Protein AF-0000000081963364 (afdb_homodimer)

InterPro domains:
  IPR001427 Pancreatic ribonuclease [PR00794] (49-68)
  IPR001427 Pancreatic ribonuclease [PR00794] (69-88)
  IPR001427 Pancreatic ribonuclease [PR00794] (94-112)
  IPR001427 Pancreatic ribonuclease [PR00794] (115-137)
  IPR001427 Pancreatic ribonuclease [PTHR11437] (23-153)
  IPR023411 Ribonuclease A, active site [PS00127] (63-69)
  IPR023412 Ribonuclease A-domain [PF00074] (32-150)
  IPR023412 Ribonuclease A-domain [SM00092] (30-153)
  IPR036816 Ribonuclease A-like domain superfamily [G3DSA:3.10.130.10] (26-153)
  IPR036816 Ribonuclease A-like domain superfamily [SSF54076] (28-152)

Structure (mmCIF, N/CA/C/O backbone):
data_AF-0000000081963364-model_v1
#
loop_
_entity.id
_entity.type
_entity.pdbx_description
1 polymer 'Ribonuclease A-domain domain-containing protein'
#
loop_
_atom_site.group_PDB
_atom_site.id
_atom_site.type_symbol
_atom_site.label_atom_id
_atom_site.label_alt_id
_atom_site.label_comp_id
_atom_site.label_asym_id
_atom_site.label_entity_id
_atom_site.label_seq_id
_atom_site.pdbx_PDB_ins_code
_atom_site.Cartn_x
_atom_site.Cartn_y
_atom_site.Cartn_z
_atom_site.occupancy
_atom_site.B_iso_or_equiv
_atom_site.auth_seq_id
_atom_site.auth_comp_id
_atom_site.auth_asym_id
_atom_site.auth_atom_id
_atom_site.pdbx_PDB_model_num
ATOM 1 N N . ALA A 1 1 ? 75 21.359 -2.271 1 27.94 1 ALA A N 1
ATOM 2 C CA . ALA A 1 1 ? 73.75 21.906 -2.699 1 27.94 1 ALA A CA 1
ATOM 3 C C . ALA A 1 1 ? 72.625 20.859 -2.633 1 27.94 1 ALA A C 1
ATOM 5 O O . ALA A 1 1 ? 72.688 19.875 -3.377 1 27.94 1 ALA A O 1
ATOM 6 N N . LEU A 1 2 ? 72.188 20.5 -1.424 1 32.03 2 LEU A N 1
ATOM 7 C CA . LEU A 1 2 ? 71.312 19.406 -1.037 1 32.03 2 LEU A CA 1
ATOM 8 C C . LEU A 1 2 ? 69.938 19.594 -1.637 1 32.03 2 LEU A C 1
ATOM 10 O O . LEU A 1 2 ? 69.438 20.719 -1.702 1 32.03 2 LEU A O 1
ATOM 14 N N . PRO A 1 3 ? 69.5 18.734 -2.582 1 41.25 3 PRO A N 1
ATOM 15 C CA . PRO A 1 3 ? 68.25 18.812 -3.318 1 41.25 3 PRO A CA 1
ATOM 16 C C . PRO A 1 3 ? 67 18.922 -2.4 1 41.25 3 PRO A C 1
ATOM 18 O O . PRO A 1 3 ? 67.062 18.516 -1.236 1 41.25 3 PRO A O 1
ATOM 21 N N . ALA A 1 4 ? 66.188 20.016 -2.561 1 39.81 4 ALA A N 1
ATOM 22 C CA . ALA A 1 4 ? 64.938 20.391 -1.972 1 39.81 4 ALA A CA 1
ATOM 23 C C . ALA A 1 4 ? 63.938 19.234 -2.047 1 39.81 4 ALA A C 1
ATOM 25 O O . ALA A 1 4 ? 63.781 18.594 -3.088 1 39.81 4 ALA A O 1
ATOM 26 N N . SER A 1 5 ? 63.656 18.531 -0.943 1 35.47 5 SER A N 1
ATOM 27 C CA . SER A 1 5 ? 62.688 17.5 -0.693 1 35.47 5 SER A CA 1
ATOM 28 C C . SER A 1 5 ? 61.281 17.922 -1.158 1 35.47 5 SER A C 1
ATOM 30 O O . SER A 1 5 ? 60.812 18.984 -0.765 1 35.47 5 SER A O 1
ATOM 32 N N . ALA A 1 6 ? 60.938 17.609 -2.398 1 38.53 6 ALA A N 1
ATOM 33 C CA . ALA A 1 6 ? 59.594 17.828 -2.93 1 38.53 6 ALA A CA 1
ATOM 34 C C . ALA A 1 6 ? 58.531 17.203 -2.01 1 38.53 6 ALA A C 1
ATOM 36 O O . ALA A 1 6 ? 58.656 16.062 -1.595 1 38.53 6 ALA A O 1
ATOM 37 N N . GLY A 1 7 ? 57.969 18.047 -1.08 1 35.09 7 GLY A N 1
ATOM 38 C CA . GLY A 1 7 ? 56.844 17.688 -0.252 1 35.09 7 GLY A CA 1
ATOM 39 C C . GLY A 1 7 ? 55.688 17.078 -1.041 1 35.09 7 GLY A C 1
ATOM 40 O O . GLY A 1 7 ? 55.25 17.641 -2.051 1 35.09 7 GLY A O 1
ATOM 41 N N . LEU A 1 8 ? 55.625 15.727 -1.112 1 36.75 8 LEU A N 1
ATOM 42 C CA . LEU A 1 8 ? 54.5 14.953 -1.65 1 36.75 8 LEU A CA 1
ATOM 43 C C . LEU A 1 8 ? 53.188 15.438 -1.073 1 36.75 8 LEU A C 1
ATOM 45 O O . LEU A 1 8 ? 52.969 15.344 0.136 1 36.75 8 LEU A O 1
ATOM 49 N N . LEU A 1 9 ? 52.656 16.469 -1.688 1 36.72 9 LEU A N 1
ATOM 50 C CA . LEU A 1 9 ? 51.281 16.812 -1.363 1 36.72 9 LEU A CA 1
ATOM 51 C C . LEU A 1 9 ? 50.344 15.609 -1.569 1 36.72 9 LEU A C 1
ATOM 53 O O . LEU A 1 9 ? 50.25 15.086 -2.684 1 36.72 9 LEU A O 1
ATOM 57 N N . ALA A 1 10 ? 50.25 14.719 -0.582 1 35.81 10 ALA A N 1
ATOM 58 C CA . ALA A 1 10 ? 49.219 13.664 -0.589 1 35.81 10 ALA A CA 1
ATOM 59 C C . ALA A 1 10 ? 47.844 14.242 -0.841 1 35.81 10 ALA A C 1
ATOM 61 O O . ALA A 1 10 ? 47.375 15.086 -0.08 1 35.81 10 ALA A O 1
ATOM 62 N N . LEU A 1 11 ? 47.469 14.391 -2.125 1 36.78 11 LEU A N 1
ATOM 63 C CA . LEU A 1 11 ? 46.094 14.641 -2.469 1 36.78 11 LEU A CA 1
ATOM 64 C C . LEU A 1 11 ? 45.188 13.578 -1.859 1 36.78 11 LEU A C 1
ATOM 66 O O . LEU A 1 11 ? 45.281 12.398 -2.219 1 36.78 11 LEU A O 1
ATOM 70 N N . ASN A 1 12 ? 44.875 13.688 -0.595 1 38.78 12 ASN A N 1
ATOM 71 C CA . ASN A 1 12 ? 43.75 12.914 -0.062 1 38.78 12 ASN A CA 1
ATOM 72 C C . ASN A 1 12 ? 42.5 13.109 -0.888 1 38.78 12 ASN A C 1
ATOM 74 O O . ASN A 1 12 ? 41.906 14.203 -0.915 1 38.78 12 ASN A O 1
ATOM 78 N N . SER A 1 13 ? 42.344 12.43 -2.076 1 38.56 13 SER A N 1
ATOM 79 C CA . SER A 1 13 ? 41.062 12.312 -2.766 1 38.56 13 SER A CA 1
ATOM 80 C C . SER A 1 13 ? 39.969 11.836 -1.82 1 38.56 13 SER A C 1
ATOM 82 O O . SER A 1 13 ? 40.031 10.727 -1.297 1 38.56 13 SER A O 1
ATOM 84 N N . GLU A 1 14 ? 39.406 12.75 -1.035 1 39.91 14 GLU A N 1
ATOM 85 C CA . GLU A 1 14 ? 38.156 12.43 -0.388 1 39.91 14 GLU A CA 1
ATOM 86 C C . GLU A 1 14 ? 37.156 11.859 -1.39 1 39.91 14 GLU A C 1
ATOM 88 O O . GLU A 1 14 ? 36.688 12.57 -2.283 1 39.91 14 GLU A O 1
ATOM 93 N N . LEU A 1 15 ? 37.219 10.602 -1.783 1 36.72 15 LEU A N 1
ATOM 94 C CA . LEU A 1 15 ? 36.094 9.891 -2.383 1 36.72 15 LEU A CA 1
ATOM 95 C C . LEU A 1 15 ? 34.781 10.156 -1.609 1 36.72 15 LEU A C 1
ATOM 97 O O . LEU A 1 15 ? 34.594 9.609 -0.52 1 36.72 15 LEU A O 1
ATOM 101 N N . GLU A 1 16 ? 34.344 11.383 -1.608 1 38.06 16 GLU A N 1
ATOM 102 C CA . GLU A 1 16 ? 32.938 11.508 -1.221 1 38.06 16 GLU A CA 1
ATOM 103 C C . GLU A 1 16 ? 32.062 10.477 -1.934 1 38.06 16 GLU A C 1
ATOM 105 O O . GLU A 1 16 ? 31.844 10.586 -3.141 1 38.06 16 GLU A O 1
ATOM 110 N N . GLY A 1 17 ? 32.156 9.195 -1.538 1 33.09 17 GLY A N 1
ATOM 111 C CA . GLY A 1 17 ? 31.141 8.273 -2.01 1 33.09 17 GLY A CA 1
ATOM 112 C C . GLY A 1 17 ? 29.766 8.891 -2.035 1 33.09 17 GLY A C 1
ATOM 113 O O . GLY A 1 17 ? 29.219 9.266 -0.991 1 33.09 17 GLY A O 1
ATOM 114 N N . VAL A 1 18 ? 29.344 9.547 -3.047 1 34.62 18 VAL A N 1
ATOM 115 C CA . VAL A 1 18 ? 27.953 9.852 -3.359 1 34.62 18 VAL A CA 1
ATOM 116 C C . VAL A 1 18 ? 27.062 8.648 -3.039 1 34.62 18 VAL A C 1
ATOM 118 O O . VAL A 1 18 ? 27.109 7.637 -3.742 1 34.62 18 VAL A O 1
ATOM 121 N N . HIS A 1 19 ? 26.781 8.312 -1.786 1 33.16 19 HIS A N 1
ATOM 122 C CA . HIS A 1 19 ? 25.719 7.363 -1.496 1 33.16 19 HIS A CA 1
ATOM 123 C C . HIS A 1 19 ? 24.438 7.715 -2.254 1 33.16 19 HIS A C 1
ATOM 125 O O . HIS A 1 19 ? 23.844 8.766 -2.008 1 33.16 19 HIS A O 1
ATOM 131 N N . LYS A 1 20 ? 24.406 7.402 -3.463 1 40.19 20 LYS A N 1
ATOM 132 C CA . LYS A 1 20 ? 23.172 7.516 -4.25 1 40.19 20 LYS A CA 1
ATOM 133 C C . LYS A 1 20 ? 21.969 7.035 -3.453 1 40.19 20 LYS A C 1
ATOM 135 O O . LYS A 1 20 ? 21.969 5.926 -2.916 1 40.19 20 LYS A O 1
ATOM 140 N N . LYS A 1 21 ? 21.172 7.887 -2.912 1 43.09 21 LYS A N 1
ATOM 141 C CA . LYS A 1 21 ? 19.875 7.68 -2.281 1 43.09 21 LYS A CA 1
ATOM 142 C C . LYS A 1 21 ? 19.031 6.68 -3.066 1 43.09 21 LYS A C 1
ATOM 144 O O . LYS A 1 21 ? 18.781 6.875 -4.258 1 43.09 21 LYS A O 1
ATOM 149 N N . VAL A 1 22 ? 19.172 5.285 -2.754 1 45.47 22 VAL A N 1
ATOM 150 C CA . VAL A 1 22 ? 18.391 4.242 -3.398 1 45.47 22 VAL A CA 1
ATOM 151 C C . VAL A 1 22 ? 16.891 4.531 -3.207 1 45.47 22 VAL A C 1
ATOM 153 O O . VAL A 1 22 ? 16.453 4.859 -2.104 1 45.47 22 VAL A O 1
ATOM 156 N N . PRO A 1 23 ? 16.234 4.676 -4.246 1 47.19 23 PRO A N 1
ATOM 157 C CA . PRO A 1 23 ? 14.789 4.879 -4.133 1 47.19 23 PRO A CA 1
ATOM 158 C C . PRO A 1 23 ? 14.109 3.799 -3.297 1 47.19 23 PRO A C 1
ATOM 160 O O . PRO A 1 23 ? 14.523 2.637 -3.322 1 47.19 23 PRO A O 1
ATOM 163 N N . LEU A 1 24 ? 13.523 4.129 -2.156 1 49.41 24 LEU A N 1
ATOM 164 C CA . LEU A 1 24 ? 12.867 3.252 -1.19 1 49.41 24 LEU A CA 1
ATOM 165 C C . LEU A 1 24 ? 12.297 2.02 -1.88 1 49.41 24 LEU A C 1
ATOM 167 O O . LEU A 1 24 ? 12.367 0.911 -1.343 1 49.41 24 LEU A O 1
ATOM 171 N N . ALA A 1 25 ? 11.281 2.135 -2.836 1 54.78 25 ALA A N 1
ATOM 172 C CA . ALA A 1 25 ? 10.641 0.993 -3.48 1 54.78 25 ALA A CA 1
ATOM 173 C C . ALA A 1 25 ? 11.438 0.535 -4.699 1 54.78 25 ALA A C 1
ATOM 175 O O . ALA A 1 25 ? 10.938 -0.244 -5.516 1 54.78 25 ALA A O 1
ATOM 176 N N . ALA A 1 26 ? 12.695 0.913 -4.613 1 63.59 26 ALA A N 1
ATOM 177 C CA . ALA A 1 26 ? 13.414 0.562 -5.836 1 63.59 26 ALA A CA 1
ATOM 178 C C . ALA A 1 26 ? 14.055 -0.818 -5.719 1 63.59 26 ALA A C 1
ATOM 180 O O . ALA A 1 26 ? 14.484 -1.22 -4.633 1 63.59 26 ALA A O 1
ATOM 181 N N . ARG A 1 27 ? 13.75 -1.646 -6.602 1 74.38 27 ARG A N 1
ATOM 182 C CA . ARG A 1 27 ? 14.391 -2.947 -6.758 1 74.38 27 ARG A CA 1
ATOM 183 C C . ARG A 1 27 ? 15.906 -2.818 -6.664 1 74.38 27 ARG A C 1
ATOM 185 O O . ARG A 1 27 ? 16.516 -1.99 -7.352 1 74.38 27 ARG A O 1
ATOM 192 N N . PRO A 1 28 ? 16.484 -3.58 -5.617 1 81.06 28 PRO A N 1
ATOM 193 C CA . PRO A 1 28 ? 17.953 -3.564 -5.516 1 81.06 28 PRO A CA 1
ATOM 194 C C . PRO A 1 28 ? 18.641 -3.955 -6.82 1 81.06 28 PRO A C 1
ATOM 196 O O . PRO A 1 28 ? 18.062 -4.691 -7.629 1 81.06 28 PRO A O 1
ATOM 199 N N . ARG A 1 29 ? 19.844 -3.529 -6.84 1 80.44 29 ARG A N 1
ATOM 200 C CA . ARG A 1 29 ? 20.656 -3.881 -8 1 80.44 29 ARG A CA 1
ATOM 201 C C . ARG A 1 29 ? 20.922 -5.383 -8.047 1 80.44 29 ARG A C 1
ATOM 203 O O . ARG A 1 29 ? 20.984 -6.039 -7.004 1 80.44 29 ARG A O 1
ATOM 210 N N . ASN A 1 30 ? 20.922 -6.062 -9.07 1 85.44 30 ASN A N 1
ATOM 211 C CA . ASN A 1 30 ? 21.281 -7.449 -9.336 1 85.44 30 ASN A CA 1
ATOM 212 C C . ASN A 1 30 ? 20.188 -8.414 -8.898 1 85.44 30 ASN A C 1
ATOM 214 O O . ASN A 1 30 ? 20.453 -9.602 -8.703 1 85.44 30 ASN A O 1
ATOM 218 N N . VAL A 1 31 ? 19.125 -7.957 -8.461 1 90.88 31 VAL A N 1
ATOM 219 C CA . VAL A 1 31 ? 17.969 -8.789 -8.141 1 90.88 31 VAL A CA 1
ATOM 220 C C . VAL A 1 31 ? 16.906 -8.641 -9.227 1 90.88 31 VAL A C 1
ATOM 222 O O . VAL A 1 31 ? 16.578 -7.523 -9.617 1 90.88 31 VAL A O 1
ATOM 225 N N . THR A 1 32 ? 16.484 -9.75 -9.781 1 92.75 32 THR A N 1
ATOM 226 C CA . THR A 1 32 ? 15.469 -9.688 -10.812 1 92.75 32 THR A CA 1
ATOM 227 C C . THR A 1 32 ? 14.125 -9.266 -10.219 1 92.75 32 THR A C 1
ATOM 229 O O . THR A 1 32 ? 13.938 -9.305 -9.008 1 92.75 32 THR A O 1
ATOM 232 N N . ARG A 1 33 ? 13.203 -8.867 -11.102 1 94.19 33 ARG A N 1
ATOM 233 C CA . ARG A 1 33 ? 11.891 -8.453 -10.633 1 94.19 33 ARG A CA 1
ATOM 234 C C . ARG A 1 33 ? 11.164 -9.602 -9.938 1 94.19 33 ARG A C 1
ATOM 236 O O . ARG A 1 33 ? 10.508 -9.398 -8.914 1 94.19 33 ARG A O 1
ATOM 243 N N . VAL A 1 34 ? 11.258 -10.766 -10.43 1 96.19 34 VAL A N 1
ATOM 244 C CA . VAL A 1 34 ? 10.594 -11.922 -9.836 1 96.19 34 VAL A CA 1
ATOM 245 C C . VAL A 1 34 ? 11.25 -12.258 -8.5 1 96.19 34 VAL A C 1
ATOM 247 O O . VAL A 1 34 ? 10.555 -12.562 -7.523 1 96.19 34 VAL A O 1
ATOM 250 N N . GLN A 1 35 ? 12.562 -12.227 -8.492 1 95.69 35 GLN A N 1
ATOM 251 C CA . GLN A 1 35 ? 13.273 -12.484 -7.246 1 95.69 35 GLN A CA 1
ATOM 252 C C . GLN A 1 35 ? 12.891 -11.461 -6.176 1 95.69 35 GLN A C 1
ATOM 254 O O . GLN A 1 35 ? 12.703 -11.82 -5.008 1 95.69 35 GLN A O 1
ATOM 259 N N . TRP A 1 36 ? 12.82 -10.203 -6.574 1 95.56 36 TRP A N 1
ATOM 260 C CA . TRP A 1 36 ? 12.469 -9.156 -5.625 1 95.56 36 TRP A CA 1
ATOM 261 C C . TRP A 1 36 ? 11.055 -9.352 -5.098 1 95.56 36 TRP A C 1
ATOM 263 O O . TRP A 1 36 ? 10.797 -9.195 -3.902 1 95.56 36 TRP A O 1
ATOM 273 N N . PHE A 1 37 ? 10.195 -9.719 -6.012 1 97.12 37 PHE A N 1
ATOM 274 C CA . PHE A 1 37 ? 8.836 -10.055 -5.605 1 97.12 37 PHE A CA 1
ATOM 275 C C . PHE A 1 37 ? 8.836 -11.164 -4.559 1 97.12 37 PHE A C 1
ATOM 277 O O . PHE A 1 37 ? 8.148 -11.062 -3.539 1 97.12 37 PHE A O 1
ATOM 284 N N . GLU A 1 38 ? 9.539 -12.141 -4.805 1 97.25 38 GLU A N 1
ATOM 285 C CA . GLU A 1 38 ? 9.602 -13.273 -3.889 1 97.25 38 GLU A CA 1
ATOM 286 C C . GLU A 1 38 ? 10.172 -12.859 -2.533 1 97.25 38 GLU A C 1
ATOM 288 O O . GLU A 1 38 ? 9.617 -13.211 -1.489 1 97.25 38 GLU A O 1
ATOM 293 N N . ILE A 1 39 ? 11.234 -12.109 -2.568 1 96.56 39 ILE A N 1
ATOM 294 C CA . ILE A 1 39 ? 11.883 -11.656 -1.346 1 96.56 39 ILE A CA 1
ATOM 295 C C . ILE A 1 39 ? 10.914 -10.812 -0.524 1 96.56 39 ILE A C 1
ATOM 297 O O . ILE A 1 39 ? 10.844 -10.953 0.7 1 96.56 39 ILE A O 1
ATOM 301 N N . GLN A 1 40 ? 10.117 -10.039 -1.196 1 97.56 40 GLN A N 1
ATOM 302 C CA . GLN A 1 40 ? 9.258 -9.086 -0.495 1 97.56 40 GLN A CA 1
ATOM 303 C C . GLN A 1 40 ? 7.984 -9.758 -0.001 1 97.56 40 GLN A C 1
ATOM 305 O O . GLN A 1 40 ? 7.41 -9.344 1.01 1 97.56 40 GLN A O 1
ATOM 310 N N . HIS A 1 41 ? 7.516 -10.906 -0.698 1 98.56 41 HIS A N 1
ATOM 311 C CA . HIS A 1 41 ? 6.094 -11.156 -0.492 1 98.56 41 HIS A CA 1
ATOM 312 C C . HIS A 1 41 ? 5.812 -12.641 -0.307 1 98.56 41 HIS A C 1
ATOM 314 O O . HIS A 1 41 ? 4.688 -13.031 0.012 1 98.56 41 HIS A O 1
ATOM 320 N N . VAL A 1 42 ? 6.742 -13.492 -0.448 1 98.81 42 VAL A N 1
ATOM 321 C CA . VAL A 1 42 ? 6.418 -14.922 -0.442 1 98.81 42 VAL A CA 1
ATOM 322 C C . VAL A 1 42 ? 7.25 -15.633 0.621 1 98.81 42 VAL A C 1
ATOM 324 O O . VAL A 1 42 ? 8.477 -15.5 0.651 1 98.81 42 VAL A O 1
ATOM 327 N N . ARG A 1 43 ? 6.539 -16.359 1.459 1 98.62 43 ARG A N 1
ATOM 328 C CA . ARG A 1 43 ? 7.164 -17.219 2.461 1 98.62 43 ARG A CA 1
ATOM 329 C C . ARG A 1 43 ? 6.414 -18.531 2.59 1 98.62 43 ARG A C 1
ATOM 331 O O . ARG A 1 43 ? 5.242 -18.562 2.973 1 98.62 43 ARG A O 1
ATOM 338 N N . ALA A 1 44 ? 7.109 -19.578 2.35 1 96 44 ALA A N 1
ATOM 339 C CA . ALA A 1 44 ? 6.488 -20.906 2.484 1 96 44 ALA A CA 1
ATOM 340 C C . ALA A 1 44 ? 6.449 -21.344 3.945 1 96 44 ALA A C 1
ATOM 342 O O . ALA A 1 44 ? 5.598 -22.141 4.336 1 96 44 ALA A O 1
ATOM 343 N N . GLY A 1 45 ? 7.352 -20.844 4.773 1 92.25 45 GLY A N 1
ATOM 344 C CA . GLY A 1 45 ? 7.422 -21.203 6.18 1 92.25 45 GLY A CA 1
ATOM 345 C C . GLY A 1 45 ? 6.855 -20.125 7.094 1 92.25 45 GLY A C 1
ATOM 346 O O . GLY A 1 45 ? 6.195 -19.203 6.629 1 92.25 45 GLY A O 1
ATOM 347 N N . PRO A 1 46 ? 7.031 -20.359 8.344 1 95.25 46 PRO A N 1
ATOM 348 C CA . PRO A 1 46 ? 6.527 -19.391 9.32 1 95.25 46 PRO A CA 1
ATOM 349 C C . PRO A 1 46 ? 7.117 -17.984 9.125 1 95.25 46 PRO A C 1
ATOM 351 O O . PRO A 1 46 ? 8.289 -17.859 8.75 1 95.25 46 PRO A O 1
ATOM 354 N N . VAL A 1 47 ? 6.297 -17.016 9.336 1 97.88 47 VAL A N 1
ATOM 355 C CA . VAL A 1 47 ? 6.723 -15.625 9.195 1 97.88 47 VAL A CA 1
ATOM 356 C C . VAL A 1 47 ? 6.84 -14.969 10.57 1 97.88 47 VAL A C 1
ATOM 358 O O . VAL A 1 47 ? 5.879 -14.969 11.352 1 97.88 47 VAL A O 1
ATOM 361 N N . GLN A 1 48 ? 8.008 -14.508 10.836 1 97.81 48 GLN A N 1
ATOM 362 C CA . GLN A 1 48 ? 8.234 -13.578 11.938 1 97.81 48 GLN A CA 1
ATOM 363 C C . GLN A 1 48 ? 8.586 -12.188 11.422 1 97.81 48 GLN A C 1
ATOM 365 O O . GLN A 1 48 ? 9.648 -11.992 10.828 1 97.81 48 GLN A O 1
ATOM 370 N N . CYS A 1 49 ? 7.738 -11.188 11.695 1 98.44 49 CYS A N 1
ATOM 371 C CA . CYS A 1 49 ? 7.898 -9.875 11.078 1 98.44 49 CYS A CA 1
ATOM 372 C C . CYS A 1 49 ? 9.266 -9.289 11.398 1 98.44 49 CYS A C 1
ATOM 374 O O . CYS A 1 49 ? 9.906 -8.688 10.531 1 98.44 49 CYS A O 1
ATOM 376 N N . LYS A 1 50 ? 9.727 -9.406 12.641 1 96.75 50 LYS A N 1
ATOM 377 C CA . LYS A 1 50 ? 11.031 -8.859 13.008 1 96.75 50 LYS A CA 1
ATOM 378 C C . LYS A 1 50 ? 12.125 -9.359 12.07 1 96.75 50 LYS A C 1
ATOM 380 O O . LYS A 1 50 ? 12.906 -8.57 11.547 1 96.75 50 LYS A O 1
ATOM 385 N N . THR A 1 51 ? 12.141 -10.617 11.836 1 96.88 51 THR A N 1
ATOM 386 C CA . THR A 1 51 ? 13.188 -11.25 11.039 1 96.88 51 THR A CA 1
ATOM 387 C C . THR A 1 51 ? 12.953 -10.984 9.547 1 96.88 51 THR A C 1
ATOM 389 O O . THR A 1 51 ? 13.875 -10.578 8.836 1 96.88 51 THR A O 1
ATOM 392 N N . GLU A 1 52 ? 11.734 -11.266 9.078 1 98.19 52 GLU A N 1
ATOM 393 C CA . GLU A 1 52 ? 11.445 -11.148 7.656 1 98.19 52 GLU A CA 1
ATOM 394 C C . GLU A 1 52 ? 11.625 -9.711 7.172 1 98.19 52 GLU A C 1
ATOM 396 O O . GLU A 1 52 ? 12.188 -9.477 6.098 1 98.19 52 GLU A O 1
ATOM 401 N N . MET A 1 53 ? 11.172 -8.672 7.984 1 97.44 53 MET A N 1
ATOM 402 C CA . MET A 1 53 ? 11.289 -7.273 7.578 1 97.44 53 MET A CA 1
ATOM 403 C C . MET A 1 53 ? 12.742 -6.824 7.613 1 97.44 53 MET A C 1
ATOM 405 O O . MET A 1 53 ? 13.164 -5.996 6.801 1 97.44 53 MET A O 1
ATOM 409 N N . ARG A 1 54 ? 13.516 -7.344 8.5 1 96.12 54 ARG A N 1
ATOM 410 C CA . ARG A 1 54 ? 14.945 -7.043 8.469 1 96.12 54 ARG A CA 1
ATOM 411 C C . ARG A 1 54 ? 15.555 -7.426 7.125 1 96.12 54 ARG A C 1
ATOM 413 O O . ARG A 1 54 ? 16.328 -6.656 6.551 1 96.12 54 ARG A O 1
ATOM 420 N N . GLY A 1 55 ? 15.203 -8.578 6.672 1 94.81 55 GLY A N 1
ATOM 421 C CA . GLY A 1 55 ? 15.688 -9.039 5.379 1 94.81 55 GLY A CA 1
ATOM 422 C C . GLY A 1 55 ? 15.312 -8.102 4.242 1 94.81 55 GLY A C 1
ATOM 423 O O . GLY A 1 55 ? 16.156 -7.77 3.408 1 94.81 55 GLY A O 1
ATOM 424 N N . VAL A 1 56 ? 14.094 -7.684 4.195 1 95.25 56 VAL A N 1
ATOM 425 C CA . VAL A 1 56 ? 13.609 -6.793 3.146 1 95.25 56 VAL A CA 1
ATOM 426 C C . VAL A 1 56 ? 14.266 -5.422 3.287 1 95.25 56 VAL A C 1
ATOM 428 O O . VAL A 1 56 ? 14.781 -4.871 2.312 1 95.25 56 VAL A O 1
ATOM 431 N N . ASN A 1 57 ? 14.312 -4.898 4.516 1 93.12 57 ASN A N 1
ATOM 432 C CA . ASN A 1 57 ? 14.797 -3.551 4.789 1 93.12 57 ASN A CA 1
ATOM 433 C C . ASN A 1 57 ? 16.297 -3.43 4.516 1 93.12 57 ASN A C 1
ATOM 435 O O . ASN A 1 57 ? 16.781 -2.344 4.203 1 93.12 57 ASN A O 1
ATOM 439 N N . ASN A 1 58 ? 16.984 -4.523 4.625 1 92.88 58 ASN A N 1
ATOM 440 C CA . ASN A 1 58 ? 18.422 -4.496 4.371 1 92.88 58 ASN A CA 1
ATOM 441 C C . ASN A 1 58 ? 18.734 -4.105 2.93 1 92.88 58 ASN A C 1
ATOM 443 O O . ASN A 1 58 ? 19.781 -3.518 2.652 1 92.88 58 ASN A O 1
ATOM 447 N N . TYR A 1 59 ? 17.828 -4.406 2.061 1 87.81 59 TYR A N 1
ATOM 448 C CA . TYR A 1 59 ? 18.047 -4.082 0.655 1 87.81 59 TYR A CA 1
ATOM 449 C C . TYR A 1 59 ? 17.844 -2.594 0.401 1 87.81 59 TYR A C 1
ATOM 451 O O . TYR A 1 59 ? 18.484 -2.01 -0.473 1 87.81 59 TYR A O 1
ATOM 459 N N . THR A 1 60 ? 16.891 -2.012 1.161 1 82.38 60 THR A N 1
ATOM 460 C CA . THR A 1 60 ? 16.5 -0.644 0.84 1 82.38 60 THR A CA 1
ATOM 461 C C . THR A 1 60 ? 17.031 0.332 1.885 1 82.38 60 THR A C 1
ATOM 463 O O . THR A 1 60 ? 17.031 1.545 1.668 1 82.38 60 THR A O 1
ATOM 466 N N . GLN A 1 61 ? 17.469 -0.208 3.072 1 86.38 61 GLN A N 1
ATOM 467 C CA . GLN A 1 61 ? 18.031 0.556 4.184 1 86.38 61 GLN A CA 1
ATOM 468 C C . GLN A 1 61 ? 17.016 1.57 4.715 1 86.38 61 GLN A C 1
ATOM 470 O O . GLN A 1 61 ? 17.344 2.742 4.902 1 86.38 61 GLN A O 1
ATOM 475 N N . HIS A 1 62 ? 15.836 1.212 4.828 1 85.94 62 HIS A N 1
ATOM 476 C CA . HIS A 1 62 ? 14.742 1.938 5.461 1 85.94 62 HIS A CA 1
ATOM 477 C C . HIS A 1 62 ? 13.727 0.979 6.086 1 85.94 62 HIS A C 1
ATOM 479 O O . HIS A 1 62 ? 13.727 -0.214 5.773 1 85.94 62 HIS A O 1
ATOM 485 N N . CYS A 1 63 ? 12.977 1.553 7.047 1 91.81 63 CYS A N 1
ATOM 486 C CA . CYS A 1 63 ? 11.883 0.764 7.613 1 91.81 63 CYS A CA 1
ATOM 487 C C . CYS A 1 63 ? 10.656 0.809 6.715 1 91.81 63 CYS A C 1
ATOM 489 O O . CYS A 1 63 ? 9.93 1.807 6.691 1 91.81 63 CYS A O 1
ATOM 491 N N . LYS A 1 64 ? 10.438 -0.183 5.902 1 90.81 64 LYS A N 1
ATOM 492 C CA . LYS A 1 64 ? 9.211 -0.236 5.105 1 90.81 64 LYS A CA 1
ATOM 493 C C . LYS A 1 64 ? 7.973 -0.152 5.992 1 90.81 64 LYS A C 1
ATOM 495 O O . LYS A 1 64 ? 7.867 -0.872 6.988 1 90.81 64 LYS A O 1
ATOM 500 N N . PRO A 1 65 ? 7.023 0.756 5.707 1 89.75 65 PRO A N 1
ATOM 501 C CA . PRO A 1 65 ? 5.895 0.981 6.609 1 89.75 65 PRO A CA 1
ATOM 502 C C . PRO A 1 65 ? 5.012 -0.256 6.773 1 89.75 65 PRO A C 1
ATOM 504 O O . PRO A 1 65 ? 4.535 -0.539 7.875 1 89.75 65 PRO A O 1
ATOM 507 N N . GLY A 1 66 ? 4.809 -0.942 5.738 1 93.94 66 GLY A N 1
ATOM 508 C CA . GLY A 1 66 ? 3.975 -2.133 5.766 1 93.94 66 GLY A CA 1
ATOM 509 C C . GLY A 1 66 ? 4.312 -3.123 4.668 1 93.94 66 GLY A C 1
ATOM 510 O O . GLY A 1 66 ? 4.727 -2.73 3.574 1 93.94 66 GLY A O 1
ATOM 511 N N . ASN A 1 67 ? 4.09 -4.324 4.98 1 96.88 67 ASN A N 1
ATOM 512 C CA . ASN A 1 67 ? 4.395 -5.371 4.008 1 96.88 67 ASN A CA 1
ATOM 513 C C . ASN A 1 67 ? 3.541 -6.613 4.246 1 96.88 67 ASN A C 1
ATOM 515 O O . ASN A 1 67 ? 3.348 -7.031 5.391 1 96.88 67 ASN A O 1
ATOM 519 N N . THR A 1 68 ? 3.031 -7.164 3.158 1 98.44 68 THR A N 1
ATOM 520 C CA . THR A 1 68 ? 2.299 -8.422 3.217 1 98.44 68 THR A CA 1
ATOM 521 C C . THR A 1 68 ? 3.182 -9.586 2.762 1 98.44 68 THR A C 1
ATOM 523 O O . THR A 1 68 ? 3.799 -9.516 1.696 1 98.44 68 THR A O 1
ATOM 526 N N . PHE A 1 69 ? 3.225 -10.633 3.564 1 98.81 69 PHE A N 1
ATOM 527 C CA . PHE A 1 69 ? 3.85 -11.898 3.189 1 98.81 69 PHE A CA 1
ATOM 528 C C . PHE A 1 69 ? 2.795 -12.969 2.949 1 98.81 69 PHE A C 1
ATOM 530 O O . PHE A 1 69 ? 2.053 -13.336 3.863 1 98.81 69 PHE A O 1
ATOM 537 N N . LEU A 1 70 ? 2.777 -13.406 1.737 1 98.88 70 LEU A N 1
ATOM 538 C CA . LEU A 1 70 ? 1.9 -14.516 1.388 1 98.88 70 LEU A CA 1
ATOM 539 C C . LEU A 1 70 ? 2.467 -15.836 1.896 1 98.88 70 LEU A C 1
ATOM 541 O O . LEU A 1 70 ? 3.627 -16.156 1.631 1 98.88 70 LEU A O 1
ATOM 545 N N . HIS A 1 71 ? 1.618 -16.578 2.66 1 98.75 71 HIS A N 1
ATOM 546 C CA . HIS A 1 71 ? 2.025 -17.906 3.074 1 98.75 71 HIS A CA 1
ATOM 547 C C . HIS A 1 71 ? 1.854 -18.922 1.941 1 98.75 71 HIS A C 1
ATOM 549 O O . HIS A 1 71 ? 0.918 -19.719 1.956 1 98.75 71 HIS A O 1
ATOM 555 N N . SER A 1 72 ? 2.793 -18.969 1.076 1 98.62 72 SER A N 1
ATOM 556 C CA . SER A 1 72 ? 2.725 -19.766 -0.14 1 98.62 72 SER A CA 1
ATOM 557 C C . SER A 1 72 ? 4.113 -19.984 -0.735 1 98.62 72 SER A C 1
ATOM 559 O O . SER A 1 72 ? 5.121 -19.656 -0.115 1 98.62 72 SER A O 1
ATOM 561 N N . SER A 1 73 ? 4.16 -20.656 -1.878 1 98.38 73 SER A N 1
ATOM 562 C CA . SER A 1 73 ? 5.387 -20.797 -2.652 1 98.38 73 SER A CA 1
ATOM 563 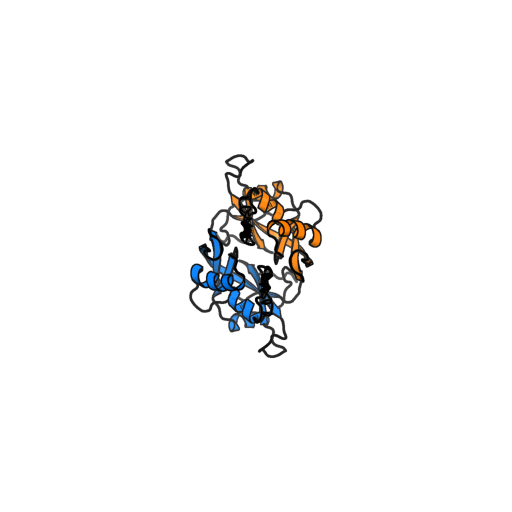C C . SER A 1 73 ? 5.34 -19.953 -3.92 1 98.38 73 SER A C 1
ATOM 565 O O . SER A 1 73 ? 4.262 -19.594 -4.391 1 98.38 73 SER A O 1
ATOM 567 N N . LEU A 1 74 ? 6.5 -19.656 -4.402 1 97.56 74 LEU A N 1
ATOM 568 C CA . LEU A 1 74 ? 6.555 -18.906 -5.656 1 97.56 74 LEU A CA 1
ATOM 569 C C . LEU A 1 74 ? 5.832 -19.656 -6.77 1 97.56 74 LEU A C 1
ATOM 571 O O . LEU A 1 74 ? 5.176 -19.047 -7.613 1 97.56 74 LEU A O 1
ATOM 575 N N . GLN A 1 75 ? 5.961 -21 -6.754 1 96.88 75 GLN A N 1
ATOM 576 C CA . GLN A 1 75 ? 5.301 -21.812 -7.77 1 96.88 75 GLN A CA 1
ATOM 577 C C . GLN A 1 75 ? 3.783 -21.672 -7.695 1 96.88 75 GLN A C 1
ATOM 579 O O . GLN A 1 75 ? 3.119 -21.531 -8.727 1 96.88 75 GLN A O 1
ATOM 584 N N . ASN A 1 76 ? 3.271 -21.719 -6.488 1 98.19 76 ASN A N 1
ATOM 585 C CA . ASN A 1 76 ? 1.833 -21.562 -6.305 1 98.19 76 ASN A CA 1
ATOM 586 C C . ASN A 1 76 ? 1.359 -20.188 -6.73 1 98.19 76 ASN A C 1
ATOM 588 O O . ASN A 1 76 ? 0.312 -20.047 -7.367 1 98.19 76 ASN A O 1
ATOM 592 N N . VAL A 1 77 ? 2.119 -19.156 -6.375 1 98.69 77 VAL A N 1
ATOM 593 C CA . VAL A 1 77 ? 1.738 -17.797 -6.754 1 98.69 77 VAL A CA 1
ATOM 594 C C . VAL A 1 77 ? 1.855 -17.625 -8.266 1 98.69 77 VAL A C 1
ATOM 596 O O . VAL A 1 77 ? 1.03 -16.953 -8.891 1 98.69 77 VAL A O 1
ATOM 599 N N . ALA A 1 78 ? 2.85 -18.234 -8.875 1 97.94 78 ALA A N 1
ATOM 600 C CA . ALA A 1 78 ? 3.012 -18.188 -10.32 1 97.94 78 ALA A CA 1
ATOM 601 C C . ALA A 1 78 ? 1.818 -18.812 -11.031 1 97.94 78 ALA A C 1
ATOM 603 O O . ALA A 1 78 ? 1.433 -18.391 -12.117 1 97.94 78 ALA A O 1
ATOM 604 N N . ALA A 1 79 ? 1.204 -19.812 -10.461 1 98.12 79 ALA A N 1
ATOM 605 C CA . ALA A 1 79 ? 0.033 -20.453 -11.047 1 98.12 79 ALA A CA 1
ATOM 606 C C . ALA A 1 79 ? -1.134 -19.469 -11.156 1 98.12 79 ALA A C 1
ATOM 608 O O . ALA A 1 79 ? -2.012 -19.641 -12.008 1 98.12 79 ALA A O 1
ATOM 609 N N . THR A 1 80 ? -1.17 -18.453 -10.32 1 98.31 80 THR A N 1
ATOM 610 C CA . THR A 1 80 ? -2.209 -17.438 -10.383 1 98.31 80 THR A CA 1
ATOM 611 C C . THR A 1 80 ? -2.137 -16.688 -11.711 1 98.31 80 THR A C 1
ATOM 613 O O . THR A 1 80 ? -3.156 -16.219 -12.219 1 98.31 80 THR A O 1
ATOM 616 N N . CYS A 1 81 ? -0.961 -16.609 -12.305 1 98.25 81 CYS A N 1
ATOM 617 C CA . CYS A 1 81 ? -0.751 -15.883 -13.547 1 98.25 81 CYS A CA 1
ATOM 618 C C . CYS A 1 81 ? -1.37 -16.625 -14.727 1 98.25 81 CYS A C 1
ATOM 620 O O . CYS A 1 81 ? -1.424 -16.094 -15.844 1 98.25 81 CYS A O 1
ATOM 622 N N . LEU A 1 82 ? -1.868 -17.828 -14.523 1 97.44 82 LEU A N 1
ATOM 623 C CA . LEU A 1 82 ? -2.502 -18.609 -15.57 1 97.44 82 LEU A CA 1
ATOM 624 C C . LEU A 1 82 ? -4.012 -18.406 -15.57 1 97.44 82 LEU A C 1
ATOM 626 O O . LEU A 1 82 ? -4.719 -18.953 -16.422 1 97.44 82 LEU A O 1
ATOM 630 N N . LEU A 1 83 ? -4.5 -17.609 -14.609 1 97.25 83 LEU A N 1
ATOM 631 C CA . LEU A 1 83 ? -5.934 -17.375 -14.477 1 97.25 83 LEU A CA 1
ATOM 632 C C . LEU A 1 83 ? -6.371 -16.188 -15.344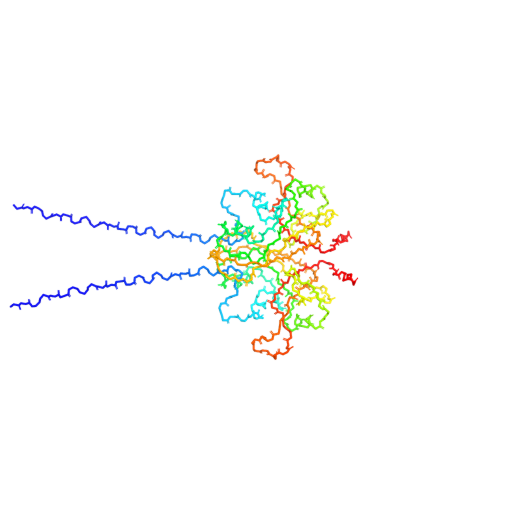 1 97.25 83 LEU A C 1
ATOM 634 O O . LEU A 1 83 ? -5.656 -15.789 -16.266 1 97.25 83 LEU A O 1
ATOM 638 N N . THR A 1 84 ? -7.594 -15.695 -15.109 1 95.88 84 THR A N 1
ATOM 639 C CA . THR A 1 84 ? -8.133 -14.594 -15.898 1 95.88 84 THR A CA 1
ATOM 640 C C . THR A 1 84 ? -7.496 -13.273 -15.484 1 95.88 84 THR A C 1
ATOM 642 O O . THR A 1 84 ? -7.387 -12.977 -14.289 1 95.88 84 THR A O 1
ATOM 645 N N . ASN A 1 85 ? -7.141 -12.516 -16.5 1 96.31 85 ASN A N 1
ATOM 646 C CA . ASN A 1 85 ? -6.527 -11.219 -16.219 1 96.31 85 ASN A CA 1
ATOM 647 C C . ASN A 1 85 ? -7.562 -10.195 -15.773 1 96.31 85 ASN A C 1
ATOM 649 O O . ASN A 1 85 ? -8.758 -10.383 -15.977 1 96.31 85 ASN A O 1
ATOM 653 N N . MET A 1 86 ? -7.035 -9.188 -15.102 1 94.56 86 MET A N 1
ATOM 654 C CA . MET A 1 86 ? -7.809 -8.016 -14.703 1 94.56 86 MET A CA 1
ATOM 655 C C . MET A 1 86 ? -6.945 -6.762 -14.727 1 94.56 86 MET A C 1
ATOM 657 O O . MET A 1 86 ? -5.727 -6.844 -14.883 1 94.56 86 MET A O 1
ATOM 661 N N . THR A 1 87 ? -7.551 -5.617 -14.641 1 93.75 87 THR A N 1
ATOM 662 C CA . THR A 1 87 ? -6.824 -4.355 -14.602 1 93.75 87 THR A CA 1
ATOM 663 C C . THR A 1 87 ? -6.18 -4.141 -13.242 1 93.75 87 THR A C 1
ATOM 665 O O . THR A 1 87 ? -6.824 -4.332 -12.203 1 93.75 87 THR A O 1
ATOM 668 N N . CYS A 1 88 ? -4.91 -3.814 -13.211 1 95.62 88 CYS A N 1
ATOM 669 C CA . CYS A 1 88 ? -4.191 -3.449 -11.992 1 95.62 88 CYS A CA 1
ATOM 670 C C . CYS A 1 88 ? -4.605 -2.066 -11.508 1 95.62 88 CYS A C 1
ATOM 672 O O . CYS A 1 88 ? -5.227 -1.304 -12.25 1 95.62 88 CYS A O 1
ATOM 674 N N . ARG A 1 89 ? -4.16 -1.743 -10.281 1 92.81 89 ARG A N 1
ATOM 675 C CA . ARG A 1 89 ? -4.379 -0.398 -9.758 1 92.81 89 ARG A CA 1
ATOM 676 C C . ARG A 1 89 ? -3.689 0.646 -10.633 1 92.81 89 ARG A C 1
ATOM 678 O O . ARG A 1 89 ? -4.16 1.78 -10.742 1 92.81 89 ARG A O 1
ATOM 685 N N . ASN A 1 90 ? -2.568 0.246 -11.273 1 92.25 90 ASN A N 1
ATOM 686 C CA . ASN A 1 90 ? -1.816 1.189 -12.094 1 92.25 90 ASN A CA 1
ATOM 687 C C . ASN A 1 90 ? -2.379 1.273 -13.508 1 92.25 90 ASN A C 1
ATOM 689 O O . ASN A 1 90 ? -1.795 1.928 -14.375 1 92.25 90 ASN A O 1
ATOM 693 N N . GLY A 1 91 ? -3.42 0.472 -13.828 1 92.56 91 GLY A N 1
ATOM 694 C CA . GLY A 1 91 ? -4.105 0.608 -15.109 1 92.56 91 GLY A CA 1
ATOM 695 C C . GLY A 1 91 ? -3.699 -0.448 -16.125 1 92.56 91 GLY A C 1
ATOM 696 O O . GLY A 1 91 ? -4.344 -0.599 -17.156 1 92.56 91 GLY A O 1
ATOM 697 N N . GLN A 1 92 ? -2.629 -1.14 -15.867 1 94.56 92 GLN A N 1
ATOM 698 C CA . GLN A 1 92 ? -2.189 -2.197 -16.766 1 94.56 92 GLN A CA 1
ATOM 699 C C . GLN A 1 92 ? -3.102 -3.418 -16.672 1 94.56 92 GLN A C 1
ATOM 701 O O . GLN A 1 92 ? -3.648 -3.705 -15.609 1 94.56 92 GLN A O 1
ATOM 706 N N . ASN A 1 93 ? -3.219 -4.133 -17.75 1 95.94 93 ASN A N 1
ATOM 707 C CA . ASN A 1 93 ? -4.105 -5.289 -17.797 1 95.94 93 ASN A CA 1
ATOM 708 C C . ASN A 1 93 ? -3.336 -6.598 -17.641 1 95.94 93 ASN A C 1
ATOM 710 O O . ASN A 1 93 ? -3.539 -7.539 -18.406 1 95.94 93 ASN A O 1
ATOM 714 N N . ASN A 1 94 ? -2.506 -6.637 -16.703 1 97.62 94 ASN A N 1
ATOM 715 C CA . ASN A 1 94 ? -1.687 -7.824 -16.5 1 97.62 94 ASN A CA 1
ATOM 716 C C . ASN A 1 94 ? -1.708 -8.273 -15.039 1 97.62 94 ASN A C 1
ATOM 718 O O . ASN A 1 94 ? -0.718 -8.805 -14.531 1 97.62 94 ASN A O 1
ATOM 722 N N . CYS A 1 95 ? -2.805 -7.969 -14.352 1 97.94 95 CYS A N 1
ATOM 723 C CA . CYS A 1 95 ? -2.986 -8.461 -12.992 1 97.94 95 CYS A CA 1
ATOM 724 C C . CYS A 1 95 ? -3.896 -9.68 -12.977 1 97.94 95 CYS A C 1
ATOM 726 O O . CYS A 1 95 ? -4.68 -9.898 -13.898 1 97.94 95 CYS A O 1
ATOM 728 N N . TYR A 1 96 ? -3.723 -10.477 -11.945 1 97.62 96 TYR A N 1
ATOM 729 C CA . TYR A 1 96 ? -4.453 -11.727 -11.758 1 97.62 96 TYR A CA 1
ATOM 730 C C . TYR A 1 96 ? -4.801 -11.938 -10.289 1 97.62 96 TYR A C 1
ATOM 732 O O . TYR A 1 96 ? -3.957 -11.734 -9.406 1 97.62 96 TYR A O 1
ATOM 740 N N . GLN A 1 97 ? -6.031 -12.297 -10.047 1 97 97 GLN A N 1
ATOM 741 C CA . GLN A 1 97 ? -6.492 -12.555 -8.688 1 97 97 GLN A CA 1
ATOM 742 C C . GLN A 1 97 ? -6.375 -14.031 -8.336 1 97 97 GLN A C 1
ATOM 744 O O . GLN A 1 97 ? -6.684 -14.898 -9.156 1 97 97 GLN A O 1
ATOM 749 N N . SER A 1 98 ? -5.977 -14.305 -7.105 1 98 98 SER A N 1
ATOM 750 C CA . SER A 1 98 ? -5.906 -15.688 -6.648 1 98 98 SER A CA 1
ATOM 751 C C . SER A 1 98 ? -7.281 -16.344 -6.668 1 98 98 SER A C 1
ATOM 753 O O . SER A 1 98 ? -8.297 -15.68 -6.461 1 98 98 SER A O 1
ATOM 755 N N . ALA A 1 99 ? -7.27 -17.641 -6.855 1 96.5 99 ALA A N 1
ATOM 756 C CA . ALA A 1 99 ? -8.523 -18.391 -6.91 1 96.5 99 ALA A CA 1
ATOM 757 C C . ALA A 1 99 ? -9.164 -18.5 -5.531 1 96.5 99 ALA A C 1
ATOM 759 O O . ALA A 1 99 ? -10.391 -18.531 -5.41 1 96.5 99 ALA A O 1
ATOM 760 N N . ASN A 1 100 ? -8.344 -18.625 -4.496 1 96.44 100 ASN A N 1
ATOM 761 C CA . ASN A 1 100 ? -8.805 -18.781 -3.119 1 96.44 100 ASN A CA 1
ATOM 762 C C . ASN A 1 100 ? -8.133 -17.766 -2.191 1 96.44 100 ASN A C 1
ATOM 764 O O . ASN A 1 100 ? -7.07 -17.234 -2.516 1 96.44 100 ASN A O 1
ATOM 768 N N . ARG A 1 101 ? -8.828 -17.484 -1.096 1 96.94 101 ARG A N 1
ATOM 769 C CA . ARG A 1 101 ? -8.141 -16.781 -0.021 1 96.94 101 ARG A CA 1
ATOM 770 C C . ARG A 1 101 ? -6.996 -17.625 0.539 1 96.94 101 ARG A C 1
ATOM 772 O O . ARG A 1 101 ? -7.078 -18.859 0.566 1 96.94 101 ARG A O 1
ATOM 779 N N . ILE A 1 102 ? -6.008 -17 0.976 1 98 102 ILE A N 1
ATOM 780 C CA . ILE A 1 102 ? -4.922 -17.719 1.627 1 98 102 ILE A CA 1
ATOM 781 C C . ILE A 1 102 ? -4.508 -17 2.904 1 98 102 ILE A C 1
ATOM 783 O O . ILE A 1 102 ? -4.828 -15.82 3.084 1 98 102 ILE A O 1
ATOM 787 N N . GLY A 1 103 ? -3.797 -17.781 3.779 1 97.62 103 GLY A N 1
ATOM 788 C CA . GLY A 1 103 ? -3.154 -17.141 4.918 1 97.62 103 GLY A CA 1
ATOM 789 C C . GLY A 1 103 ? -2.008 -16.234 4.523 1 97.62 103 GLY A C 1
ATOM 790 O O . GLY A 1 103 ? -1.234 -16.562 3.619 1 97.62 103 GLY A O 1
ATOM 791 N N . MET A 1 104 ? -1.96 -15.102 5.176 1 98.5 104 MET A N 1
ATOM 792 C CA . MET A 1 104 ? -0.87 -14.156 4.961 1 98.5 104 MET A CA 1
ATOM 793 C C . MET A 1 104 ? -0.576 -13.367 6.23 1 98.5 104 MET A C 1
ATOM 795 O O . MET A 1 104 ? -1.381 -13.359 7.164 1 98.5 104 MET A O 1
ATOM 799 N N . THR A 1 105 ? 0.606 -12.859 6.316 1 98.69 105 THR A N 1
ATOM 800 C CA . THR A 1 105 ? 1.017 -12.039 7.453 1 98.69 105 THR A CA 1
ATOM 801 C C . THR A 1 105 ? 1.273 -10.594 7.016 1 98.69 105 THR A C 1
ATOM 803 O O . THR A 1 105 ? 2.025 -10.352 6.066 1 98.69 105 THR A O 1
ATOM 806 N N . TYR A 1 106 ? 0.583 -9.703 7.629 1 98.31 106 TYR A N 1
ATOM 807 C CA . TYR A 1 106 ? 0.849 -8.281 7.438 1 98.31 106 TYR A CA 1
ATOM 808 C C . TYR A 1 106 ? 1.742 -7.738 8.547 1 98.31 106 TYR A C 1
ATOM 810 O O . TYR A 1 106 ? 1.425 -7.875 9.734 1 98.31 106 TYR A O 1
ATOM 818 N N . CYS A 1 107 ? 2.859 -7.199 8.148 1 98.5 107 CYS A N 1
ATOM 819 C CA . CYS A 1 107 ? 3.789 -6.547 9.062 1 98.5 107 CYS A CA 1
ATOM 820 C C . CYS A 1 107 ? 3.652 -5.031 8.992 1 98.5 107 CYS A C 1
ATOM 822 O O . CYS A 1 107 ? 3.752 -4.445 7.918 1 98.5 107 CYS A O 1
ATOM 824 N N . SER A 1 108 ? 3.408 -4.387 10.117 1 96.38 108 SER A N 1
ATOM 825 C CA . SER A 1 108 ? 3.23 -2.941 10.172 1 96.38 108 SER A CA 1
ATOM 826 C C . SER A 1 108 ? 4.289 -2.289 11.062 1 96.38 108 SER A C 1
ATOM 828 O O . SER A 1 108 ? 4.484 -2.697 12.203 1 96.38 108 SER A O 1
ATOM 830 N N . HIS A 1 109 ? 4.938 -1.303 10.484 1 94.81 109 HIS A N 1
ATOM 831 C CA . HIS A 1 109 ? 5.969 -0.594 11.234 1 94.81 109 HIS A CA 1
ATOM 832 C C . HIS A 1 109 ? 5.371 0.167 12.414 1 94.81 109 HIS A C 1
ATOM 834 O O . HIS A 1 109 ? 4.391 0.898 12.25 1 94.81 109 HIS A O 1
ATOM 840 N N . THR A 1 110 ? 5.969 -0.014 13.602 1 93.75 110 THR A N 1
ATOM 841 C CA . THR A 1 110 ? 5.402 0.614 14.789 1 93.75 110 THR A CA 1
ATOM 842 C C . THR A 1 110 ? 6.355 1.668 15.352 1 93.75 110 THR A C 1
ATOM 844 O O . THR A 1 110 ? 5.918 2.734 15.789 1 93.75 110 THR A O 1
ATOM 847 N N . GLN A 1 111 ? 7.645 1.339 15.344 1 92.62 111 GLN A N 1
ATOM 848 C CA . GLN A 1 111 ? 8.602 2.301 15.891 1 92.62 111 GLN A CA 1
ATOM 849 C C . GLN A 1 111 ? 10.016 1.987 15.43 1 92.62 111 GLN A C 1
ATOM 851 O O . GLN A 1 111 ? 10.273 0.914 14.883 1 92.62 111 GLN A O 1
ATOM 856 N N . GLY A 1 112 ? 10.891 3.053 15.625 1 92.06 112 GLY A N 1
ATOM 857 C CA . GLY A 1 112 ? 12.297 2.881 15.312 1 92.06 112 GLY A CA 1
ATOM 858 C C . GLY A 1 112 ? 12.664 3.359 13.914 1 92.06 112 GLY A C 1
ATOM 859 O O . GLY A 1 112 ? 11.781 3.717 13.133 1 92.06 112 GLY A O 1
ATOM 860 N N . THR A 1 113 ? 14.008 3.461 13.727 1 88.88 113 THR A N 1
ATOM 861 C CA . THR A 1 113 ? 14.602 3.791 12.43 1 88.88 113 THR A CA 1
ATOM 862 C C . THR A 1 113 ? 15.617 2.73 12.016 1 88.88 113 THR A C 1
ATOM 864 O O . THR A 1 113 ? 16.078 1.941 12.844 1 88.88 113 THR A O 1
ATOM 867 N N . TYR A 1 114 ? 15.828 2.732 10.68 1 88.94 114 TYR A N 1
ATOM 868 C CA . TYR A 1 114 ? 16.781 1.742 10.203 1 88.94 114 TYR A CA 1
ATOM 869 C C . TYR A 1 114 ? 18.141 1.913 10.891 1 88.94 114 TYR A C 1
ATOM 871 O O . TYR A 1 114 ? 18.609 3.037 11.062 1 88.94 114 TYR A O 1
ATOM 879 N N . PRO A 1 115 ? 18.703 0.898 11.375 1 92.81 115 PRO A N 1
ATOM 880 C CA . PRO A 1 115 ? 18.328 -0.499 11.141 1 92.81 115 PRO A CA 1
ATOM 881 C C . PRO A 1 115 ? 17.453 -1.074 12.242 1 92.81 115 PRO A C 1
ATOM 883 O O . PRO A 1 115 ? 17.125 -2.262 12.219 1 92.81 115 PRO A O 1
ATOM 886 N N . ASN A 1 116 ? 17.062 -0.35 13.219 1 94.56 116 ASN A N 1
ATOM 887 C CA . ASN A 1 116 ? 16.281 -0.83 14.352 1 94.56 116 ASN A CA 1
ATOM 888 C C . ASN A 1 116 ? 14.789 -0.6 14.148 1 94.56 116 ASN A C 1
ATOM 890 O O . ASN A 1 116 ? 14.172 0.17 14.883 1 94.56 116 ASN A O 1
ATOM 894 N N . CYS A 1 117 ? 14.281 -1.31 13.258 1 95.56 117 CYS A N 1
ATOM 895 C CA . CYS A 1 117 ? 12.859 -1.206 12.93 1 95.56 117 CYS A CA 1
ATOM 896 C C . CYS A 1 117 ? 12.039 -2.188 13.758 1 95.56 117 CYS A C 1
ATOM 898 O O . CYS A 1 117 ? 12.391 -3.363 13.859 1 95.56 117 CYS A O 1
ATOM 900 N N . SER A 1 118 ? 10.922 -1.745 14.367 1 96.81 118 SER A N 1
ATOM 901 C CA . SER A 1 118 ? 9.977 -2.613 15.062 1 96.81 118 SER A CA 1
ATOM 902 C C . SER A 1 118 ? 8.672 -2.746 14.289 1 96.81 118 SER A C 1
ATOM 904 O O . SER A 1 118 ? 8.188 -1.773 13.711 1 96.81 118 SER A O 1
ATOM 906 N N . TYR A 1 119 ? 8.125 -3.959 14.32 1 97.06 119 TYR A N 1
ATOM 907 C CA . TYR A 1 119 ? 6.906 -4.242 13.57 1 97.06 119 TYR A CA 1
ATOM 908 C C . TYR A 1 119 ? 5.891 -4.984 14.43 1 97.06 119 TYR A C 1
ATOM 910 O O . TYR A 1 119 ? 6.266 -5.793 15.289 1 97.06 119 TYR A O 1
ATOM 918 N N . SER A 1 120 ? 4.605 -4.684 14.219 1 97.12 120 SER A N 1
ATOM 919 C CA . SER A 1 120 ? 3.523 -5.547 14.688 1 97.12 120 SER A CA 1
ATOM 920 C C . SER A 1 120 ? 3.143 -6.574 13.633 1 97.12 120 SER A C 1
ATOM 922 O O . SER A 1 120 ? 3.459 -6.406 12.453 1 97.12 120 SER A O 1
ATOM 924 N N . THR A 1 121 ? 2.555 -7.691 14.109 1 97.62 121 THR A N 1
ATOM 925 C CA . THR A 1 121 ? 2.152 -8.797 13.25 1 97.62 121 THR A CA 1
ATOM 926 C C . THR A 1 121 ? 0.633 -8.93 13.211 1 97.62 121 THR A C 1
ATOM 928 O O . THR A 1 121 ? -0.021 -8.953 14.258 1 97.62 121 THR A O 1
ATOM 931 N N . THR A 1 122 ? 0.1 -9.008 12.055 1 97.5 122 THR A N 1
ATOM 932 C CA . THR A 1 122 ? -1.315 -9.32 11.891 1 97.5 122 THR A CA 1
ATOM 933 C C . THR A 1 122 ? -1.503 -10.469 10.906 1 97.5 122 THR A C 1
ATOM 935 O O . THR A 1 122 ? -1.058 -10.398 9.758 1 97.5 122 THR A O 1
ATOM 938 N N . LEU A 1 123 ? -2.127 -11.523 11.414 1 97.44 123 LEU A N 1
ATOM 939 C CA . LEU A 1 123 ? -2.49 -12.633 10.539 1 97.44 123 LEU A CA 1
ATOM 940 C C . LEU A 1 123 ? -3.789 -12.336 9.797 1 97.44 123 LEU A C 1
ATOM 942 O O . LEU A 1 123 ? -4.73 -11.797 10.375 1 97.44 123 LEU A O 1
ATOM 946 N N . GLN A 1 124 ? -3.758 -12.602 8.5 1 96.56 124 GLN A N 1
ATOM 947 C CA . GLN A 1 124 ? -4.926 -12.344 7.664 1 96.56 124 GLN A CA 1
ATOM 948 C C . GLN A 1 124 ? -5.219 -13.523 6.742 1 96.56 124 GLN A C 1
ATOM 950 O O . GLN A 1 124 ? -4.355 -14.375 6.527 1 96.56 124 GLN A O 1
ATOM 955 N N . ASN A 1 125 ? -6.473 -13.617 6.328 1 96.25 125 ASN A N 1
ATOM 956 C CA . ASN A 1 125 ? -6.945 -14.539 5.301 1 96.25 125 ASN A CA 1
ATOM 957 C C . ASN A 1 125 ? -7.688 -13.805 4.188 1 96.25 125 ASN A C 1
ATOM 959 O O . ASN A 1 125 ? -8.852 -13.438 4.348 1 96.25 125 ASN A O 1
ATOM 963 N N . ARG A 1 126 ? -6.977 -13.508 3.049 1 95.69 126 ARG A N 1
ATOM 964 C CA . ARG A 1 126 ? -7.488 -12.664 1.975 1 95.69 126 ARG A CA 1
ATOM 965 C C . ARG A 1 126 ? -7.148 -13.25 0.608 1 95.69 126 ARG A C 1
ATOM 967 O O . ARG A 1 126 ? -6.336 -14.172 0.507 1 95.69 126 ARG A O 1
ATOM 974 N N . PHE A 1 127 ? -7.895 -12.789 -0.467 1 96.31 127 PHE A N 1
ATOM 975 C CA . PHE A 1 127 ? -7.406 -12.953 -1.832 1 96.31 127 PHE A CA 1
ATOM 976 C C . PHE A 1 127 ? -6.223 -12.031 -2.096 1 96.31 127 PHE A C 1
ATOM 978 O O . PHE A 1 127 ? -6.055 -11.016 -1.412 1 96.31 127 PHE A O 1
ATOM 985 N N . TYR A 1 128 ? -5.449 -12.438 -2.984 1 97.5 128 TYR A N 1
ATOM 986 C CA . TYR A 1 128 ? -4.391 -11.539 -3.428 1 97.5 128 TYR A CA 1
ATOM 987 C C . TYR A 1 128 ? -4.43 -11.352 -4.938 1 97.5 128 TYR A C 1
ATOM 989 O O . TYR A 1 128 ? -4.941 -12.203 -5.664 1 97.5 128 TYR A O 1
ATOM 997 N N . VAL A 1 129 ? -3.945 -10.172 -5.391 1 97.75 129 VAL A N 1
ATOM 998 C CA . VAL A 1 129 ? -3.805 -9.82 -6.801 1 97.75 129 VAL A CA 1
ATOM 999 C C . VAL A 1 129 ? -2.334 -9.562 -7.121 1 97.75 129 VAL A C 1
ATOM 1001 O O . VAL A 1 129 ? -1.663 -8.797 -6.426 1 97.75 129 VAL A O 1
ATOM 1004 N N . VAL A 1 130 ? -1.838 -10.227 -8.18 1 98.56 130 VAL A N 1
ATOM 1005 C CA . VAL A 1 130 ? -0.44 -10.047 -8.555 1 98.56 130 VAL A CA 1
ATOM 1006 C C . VAL A 1 130 ? -0.353 -9.562 -10 1 98.56 130 VAL A C 1
ATOM 1008 O O . VAL A 1 130 ? -1.178 -9.938 -10.836 1 98.56 130 VAL A O 1
ATOM 1011 N N . GLY A 1 131 ? 0.594 -8.633 -10.219 1 98 131 GLY A N 1
ATOM 1012 C CA . GLY A 1 131 ? 1.005 -8.328 -11.578 1 98 131 GLY A CA 1
ATOM 1013 C C . GLY A 1 131 ? 2.016 -9.312 -12.133 1 98 131 GLY A C 1
ATOM 1014 O O . GLY A 1 131 ? 2.967 -9.688 -11.445 1 98 131 GLY A O 1
ATOM 1015 N N . CYS A 1 132 ? 1.812 -9.75 -13.367 1 98.44 132 CYS A N 1
ATOM 1016 C CA . CYS A 1 132 ? 2.676 -10.758 -13.977 1 98.44 132 CYS A CA 1
ATOM 1017 C C . CYS A 1 132 ? 3.297 -10.242 -15.266 1 98.44 132 CYS A C 1
ATOM 1019 O O . CYS A 1 132 ? 2.688 -9.438 -15.977 1 98.44 132 CYS A O 1
ATOM 1021 N N . GLU A 1 133 ? 4.492 -10.625 -15.461 1 97.06 133 GLU A N 1
ATOM 1022 C CA . GLU A 1 133 ? 5.207 -10.258 -16.688 1 97.06 133 GLU A CA 1
ATOM 1023 C C . GLU A 1 133 ? 5.945 -11.453 -17.266 1 97.06 133 GLU A C 1
ATOM 1025 O O . GLU A 1 133 ? 6.254 -12.414 -16.562 1 97.06 133 GLU A O 1
ATOM 1030 N N . ARG A 1 134 ? 6.188 -11.32 -18.594 1 95.38 134 ARG A N 1
ATOM 1031 C CA . ARG A 1 134 ? 6.996 -12.312 -19.297 1 95.38 134 ARG A CA 1
ATOM 1032 C C . ARG A 1 134 ? 8.461 -11.875 -19.375 1 95.38 134 ARG A C 1
ATOM 1034 O O . ARG A 1 134 ? 8.82 -10.82 -18.844 1 95.38 134 ARG A O 1
ATOM 1041 N N . HIS A 1 135 ? 9.234 -12.82 -19.906 1 89.38 135 HIS A N 1
ATOM 1042 C CA . HIS A 1 135 ? 10.633 -12.547 -20.219 1 89.38 135 HIS A CA 1
ATOM 1043 C C . HIS A 1 135 ? 11.422 -12.18 -18.969 1 89.38 135 HIS A C 1
ATOM 1045 O O . HIS A 1 135 ? 12.141 -11.18 -18.953 1 89.38 135 HIS A O 1
ATOM 1051 N N . GLN A 1 136 ? 11.242 -12.969 -18 1 90.06 136 GLN A N 1
ATOM 1052 C CA . GLN A 1 136 ? 12.055 -12.812 -16.797 1 90.06 136 GLN A CA 1
ATOM 1053 C C . GLN A 1 136 ? 13.32 -13.656 -16.875 1 90.06 136 GLN A C 1
ATOM 1055 O O . GLN A 1 136 ? 13.273 -14.82 -17.281 1 90.06 136 GLN A O 1
ATOM 1060 N N . ARG A 1 137 ? 14.352 -13.023 -16.562 1 86.44 137 ARG A N 1
ATOM 1061 C CA . ARG A 1 137 ? 15.633 -13.719 -16.625 1 86.44 137 ARG A CA 1
ATOM 1062 C C . ARG A 1 137 ? 15.609 -15 -15.797 1 86.44 137 ARG A C 1
ATOM 1064 O O . ARG A 1 137 ? 15.109 -15 -14.664 1 86.44 137 ARG A O 1
ATOM 1071 N N . GLY A 1 138 ? 16.172 -16.109 -16.391 1 87.62 138 GLY A N 1
ATOM 1072 C CA . GLY A 1 138 ? 16.25 -17.359 -15.664 1 87.62 138 GLY A CA 1
ATOM 1073 C C . GLY A 1 138 ? 15.016 -18.234 -15.82 1 87.62 138 GLY A C 1
ATOM 1074 O O . GLY A 1 138 ? 14.961 -19.344 -15.305 1 87.62 138 GLY A O 1
ATOM 1075 N N . PHE A 1 139 ? 14.023 -17.688 -16.547 1 90.56 139 PHE A N 1
ATOM 1076 C CA . PHE A 1 139 ? 12.789 -18.438 -16.766 1 90.56 139 PHE A CA 1
ATOM 1077 C C . PHE A 1 139 ? 12.469 -18.516 -18.25 1 90.56 139 PHE A C 1
ATOM 1079 O O . PHE A 1 139 ? 13 -17.75 -19.062 1 90.56 139 PHE A O 1
ATOM 1086 N N . PRO A 1 140 ? 11.664 -19.594 -18.641 1 90.62 140 PRO A N 1
ATOM 1087 C CA . PRO A 1 140 ? 11.25 -19.641 -20.047 1 90.62 140 PRO A CA 1
ATOM 1088 C C . PRO A 1 140 ? 10.656 -18.312 -20.531 1 90.62 140 PRO A C 1
ATOM 1090 O O . PRO A 1 140 ? 9.953 -17.641 -19.781 1 90.62 140 PRO A O 1
ATOM 1093 N N . PRO A 1 141 ? 10.938 -17.906 -21.781 1 89.81 141 PRO A N 1
ATOM 1094 C CA . PRO A 1 141 ? 10.555 -16.594 -22.297 1 89.81 141 PRO A CA 1
ATOM 1095 C C . PRO A 1 141 ? 9.039 -16.375 -22.281 1 89.81 141 PRO A C 1
ATOM 1097 O O . PRO A 1 141 ? 8.586 -15.227 -22.141 1 89.81 141 PRO A O 1
ATOM 1100 N N . ASN A 1 142 ? 8.227 -17.391 -22.359 1 91.25 142 ASN A N 1
ATOM 1101 C CA . ASN A 1 142 ? 6.793 -17.172 -22.469 1 91.25 142 ASN A CA 1
ATOM 1102 C C . ASN A 1 142 ? 6.086 -17.406 -21.141 1 91.25 142 ASN A C 1
ATOM 1104 O O . ASN A 1 142 ? 4.863 -17.281 -21.047 1 91.25 142 ASN A O 1
ATOM 1108 N N . GLN A 1 143 ? 6.891 -17.578 -20.172 1 95.12 143 GLN A N 1
ATOM 1109 C CA . GLN A 1 143 ? 6.27 -17.828 -18.891 1 95.12 143 GLN A CA 1
ATOM 1110 C C . GLN A 1 143 ? 5.902 -16.531 -18.172 1 95.12 143 GLN A C 1
ATOM 1112 O O . GLN A 1 143 ? 6.734 -15.625 -18.062 1 95.12 143 GLN A O 1
ATOM 1117 N N . LEU A 1 144 ? 4.648 -16.453 -17.828 1 97.12 144 LEU A N 1
ATOM 1118 C CA . LEU A 1 144 ? 4.211 -15.336 -16.984 1 97.12 144 LEU A CA 1
ATOM 1119 C C . LEU A 1 144 ? 4.566 -15.578 -15.523 1 97.12 144 LEU A C 1
ATOM 1121 O O . LEU A 1 144 ? 4.25 -16.641 -14.977 1 97.12 144 LEU A O 1
ATOM 1125 N N . LEU A 1 145 ? 5.242 -14.57 -14.961 1 98.31 145 LEU A N 1
ATOM 1126 C CA . LEU A 1 145 ? 5.684 -14.703 -13.57 1 98.31 145 LEU A CA 1
ATOM 1127 C C . LEU A 1 145 ? 5.262 -13.484 -12.758 1 98.31 145 LEU A C 1
ATOM 1129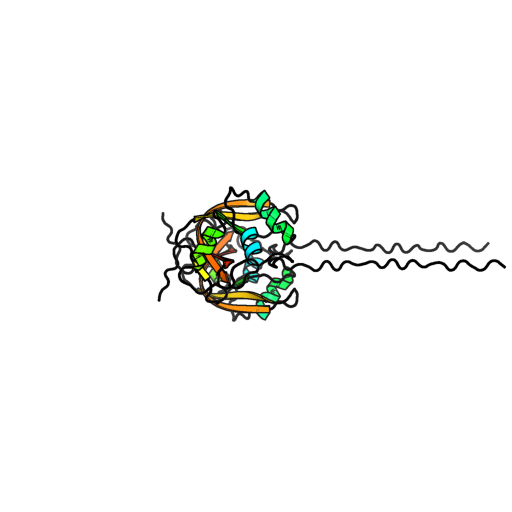 O O . LEU A 1 145 ? 5.234 -12.367 -13.273 1 98.31 145 LEU A O 1
ATOM 1133 N N . PRO A 1 146 ? 4.941 -13.711 -11.461 1 98.5 146 PRO A N 1
ATOM 1134 C CA . PRO A 1 146 ? 4.578 -12.555 -10.633 1 98.5 146 PRO A CA 1
ATOM 1135 C C . PRO A 1 146 ? 5.758 -11.625 -10.367 1 98.5 146 PRO A C 1
ATOM 1137 O O . PRO A 1 146 ? 6.852 -12.086 -10.031 1 98.5 146 PRO A O 1
ATOM 1140 N N . VAL A 1 147 ? 5.512 -10.336 -10.555 1 97 147 VAL A N 1
ATOM 1141 C CA . VAL A 1 147 ? 6.609 -9.391 -10.383 1 97 147 VAL A CA 1
ATOM 1142 C C . VAL A 1 147 ? 6.23 -8.336 -9.344 1 97 147 VAL A C 1
ATOM 1144 O O . VAL A 1 147 ? 7.09 -7.602 -8.852 1 97 147 VAL A O 1
ATOM 1147 N N . HIS A 1 148 ? 4.934 -8.141 -9 1 96 148 HIS A N 1
ATOM 1148 C CA . HIS A 1 148 ? 4.523 -7.25 -7.922 1 96 148 HIS A CA 1
ATOM 1149 C C . HIS A 1 148 ? 3.199 -7.688 -7.312 1 96 148 HIS A C 1
ATOM 1151 O O . HIS A 1 148 ? 2.4 -8.359 -7.969 1 96 148 HIS A O 1
ATOM 1157 N N . LEU A 1 149 ? 3.066 -7.457 -6.016 1 97.88 149 LEU A N 1
ATOM 1158 C CA . LEU A 1 149 ? 1.781 -7.598 -5.34 1 97.88 149 LEU A CA 1
ATOM 1159 C C . LEU A 1 149 ? 0.946 -6.328 -5.488 1 97.88 149 LEU A C 1
ATOM 1161 O O . LEU A 1 149 ? 1.308 -5.277 -4.957 1 97.88 149 LEU A O 1
ATOM 1165 N N . ASP A 1 150 ? -0.136 -6.438 -6.195 1 96.5 150 ASP A N 1
ATOM 1166 C CA . ASP A 1 150 ? -0.961 -5.266 -6.48 1 96.5 150 ASP A CA 1
ATOM 1167 C C . ASP A 1 150 ? -1.83 -4.902 -5.277 1 96.5 150 ASP A C 1
ATOM 1169 O O . ASP A 1 150 ? -1.851 -3.748 -4.848 1 96.5 150 ASP A O 1
ATOM 1173 N N . GLU A 1 151 ? -2.568 -5.824 -4.789 1 95.56 151 GLU A N 1
ATOM 1174 C CA . GLU A 1 151 ? -3.393 -5.609 -3.605 1 95.56 151 GLU A CA 1
ATOM 1175 C C . GLU A 1 151 ? -3.842 -6.934 -2.998 1 95.56 151 GLU A C 1
ATOM 1177 O O . GLU A 1 151 ? -3.619 -7.996 -3.582 1 95.56 151 GLU A O 1
ATOM 1182 N N . THR A 1 152 ? -4.293 -6.906 -1.82 1 95.56 152 THR A N 1
ATOM 1183 C CA . THR A 1 152 ? -5.039 -7.977 -1.169 1 95.56 152 THR A CA 1
ATOM 1184 C C . THR A 1 152 ? -6.461 -7.531 -0.851 1 95.56 152 THR A C 1
ATOM 1186 O O . THR A 1 152 ? -6.688 -6.379 -0.474 1 95.56 152 THR A O 1
ATOM 1189 N N . ILE A 1 153 ? -7.441 -8.422 -1.076 1 90.81 153 ILE A N 1
ATOM 1190 C CA . ILE A 1 153 ? -8.836 -8.023 -0.917 1 90.81 153 ILE A CA 1
ATOM 1191 C C . ILE A 1 153 ? -9.594 -9.086 -0.123 1 90.81 153 ILE A C 1
ATOM 1193 O O . ILE A 1 153 ? -9.32 -10.281 -0.263 1 90.81 153 ILE A O 1
ATOM 1197 N N . PRO A 1 154 ? -10.492 -8.633 0.767 1 86.81 154 PRO A N 1
ATOM 1198 C CA . PRO A 1 154 ? -11.234 -9.594 1.59 1 86.81 154 PRO A CA 1
ATOM 1199 C C . PRO A 1 154 ? -12.227 -10.422 0.778 1 86.81 154 PRO A C 1
ATOM 1201 O O . PRO A 1 154 ? -12.547 -11.555 1.159 1 86.81 154 PRO A O 1
ATOM 1204 N N . LEU A 1 155 ? -12.805 -9.867 -0.206 1 79.69 155 LEU A N 1
ATOM 1205 C CA . LEU A 1 155 ? -13.805 -10.57 -0.998 1 79.69 155 LEU A CA 1
ATOM 1206 C C . LEU A 1 155 ? -13.414 -10.609 -2.469 1 79.69 155 LEU A C 1
ATOM 1208 O O . LEU A 1 155 ? -12.508 -9.883 -2.891 1 79.69 155 LEU A O 1
ATOM 1212 N N . VAL A 1 156 ? -13.992 -11.531 -3.119 1 66.88 156 VAL A N 1
ATOM 1213 C CA . VAL A 1 156 ? -13.664 -11.742 -4.527 1 66.88 156 VAL A CA 1
ATOM 1214 C C . VAL A 1 156 ? -14.062 -10.508 -5.336 1 66.88 156 VAL A C 1
ATOM 1216 O O . VAL A 1 156 ? -15.062 -9.852 -5.031 1 66.88 156 VAL A O 1
ATOM 1219 N N . HIS A 1 157 ? -13.141 -10.078 -6.242 1 60.12 157 HIS A N 1
ATOM 12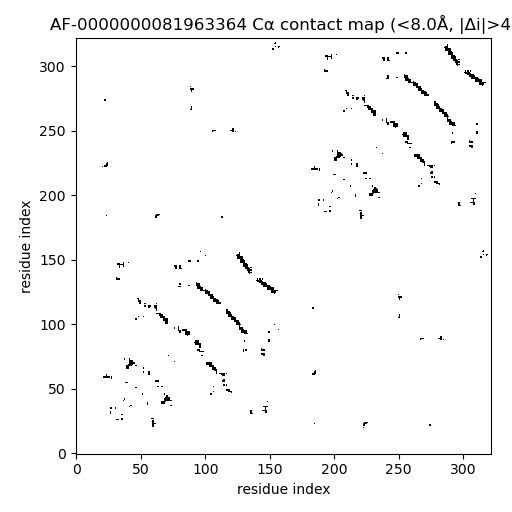20 C CA . HIS A 1 157 ? -13.516 -9.086 -7.242 1 60.12 157 HIS A CA 1
ATOM 1221 C C . HIS A 1 157 ? -14.602 -9.617 -8.172 1 60.12 157 HIS A C 1
ATOM 1223 O O . HIS A 1 157 ? -14.492 -10.734 -8.68 1 60.12 157 HIS A O 1
ATOM 1229 N N . LEU A 1 158 ? -15.789 -9.164 -7.961 1 48.75 158 LEU A N 1
ATOM 1230 C CA . LEU A 1 158 ? -16.766 -9.547 -8.984 1 48.75 158 LEU A CA 1
ATOM 1231 C C . LEU A 1 158 ? -16.469 -8.836 -10.305 1 48.75 158 LEU A C 1
ATOM 1233 O O . LEU A 1 158 ? -16.234 -7.625 -10.328 1 48.75 158 LEU A O 1
ATOM 1237 N N . HIS A 1 159 ? -15.758 -9.43 -11.219 1 44.38 159 HIS A N 1
ATOM 1238 C CA . HIS A 1 159 ? -15.617 -8.875 -12.555 1 44.38 159 HIS A CA 1
ATOM 1239 C C . HIS A 1 159 ? -16.969 -8.547 -13.164 1 44.38 159 HIS A C 1
ATOM 1241 O O . HIS A 1 159 ? -17.875 -9.391 -13.18 1 44.38 159 HIS A O 1
ATOM 1247 N N . PHE A 1 160 ? -17.5 -7.363 -12.992 1 34.12 160 PHE A N 1
ATOM 1248 C CA . PHE A 1 160 ? -18.625 -7.086 -13.867 1 34.12 160 PHE A CA 1
ATOM 1249 C C . PHE A 1 160 ? -18.188 -7.016 -15.32 1 34.12 160 PHE A C 1
ATOM 1251 O O . PHE A 1 160 ? -17.25 -6.27 -15.656 1 34.12 160 PHE A O 1
ATOM 1258 N N . ASP A 1 161 ? -18.297 -8.086 -16.094 1 31.91 161 ASP A N 1
ATOM 1259 C CA . ASP A 1 161 ? -18.266 -8.008 -17.562 1 31.91 161 ASP A CA 1
ATOM 1260 C C . ASP A 1 161 ? -19.078 -6.824 -18.062 1 31.91 161 ASP A C 1
ATOM 1262 O O . ASP A 1 161 ? -20.125 -6.496 -17.5 1 31.91 161 ASP A O 1
ATOM 1266 N N . ALA B 1 1 ? 64.312 40 18.656 1 31.05 1 ALA B N 1
ATOM 1267 C CA . ALA B 1 1 ? 64 38.594 18.453 1 31.05 1 ALA B CA 1
ATOM 1268 C C . ALA B 1 1 ? 62.5 38.375 18.391 1 31.05 1 ALA B C 1
ATOM 1270 O O . ALA B 1 1 ? 61.781 38.656 19.344 1 31.05 1 ALA B O 1
ATOM 1271 N N . LEU B 1 2 ? 61.938 38.562 17.172 1 33.78 2 LEU B N 1
ATOM 1272 C CA . LEU B 1 2 ? 60.531 38.625 16.781 1 33.78 2 LEU B CA 1
ATOM 1273 C C . LEU B 1 2 ? 59.844 37.281 17 1 33.78 2 LEU B C 1
ATOM 1275 O O . LEU B 1 2 ? 60.438 36.219 16.688 1 33.78 2 LEU B O 1
ATOM 1279 N N . PRO B 1 3 ? 59.031 37.094 18.062 1 36.59 3 PRO B N 1
ATOM 1280 C CA . PRO B 1 3 ? 58.375 35.812 18.391 1 36.59 3 PRO B CA 1
ATOM 1281 C C . PRO B 1 3 ? 57.594 35.219 17.203 1 36.59 3 PRO B C 1
ATOM 1283 O O . PRO B 1 3 ? 57.25 35.969 16.281 1 36.59 3 PRO B O 1
ATOM 1286 N N . ALA B 1 4 ? 57.969 33.938 16.812 1 41.53 4 ALA B N 1
ATOM 1287 C CA . ALA B 1 4 ? 57.344 33.094 15.82 1 41.53 4 ALA B CA 1
ATOM 1288 C C . ALA B 1 4 ? 55.812 33.062 15.984 1 41.53 4 ALA B C 1
ATOM 1290 O O . ALA B 1 4 ? 55.312 33.094 17.109 1 41.53 4 ALA B O 1
ATOM 1291 N N . SER B 1 5 ? 55.062 33.531 14.969 1 37.38 5 SER B N 1
ATOM 1292 C CA . SER B 1 5 ? 53.656 33.594 14.703 1 37.38 5 SER B CA 1
ATOM 1293 C C . SER B 1 5 ? 53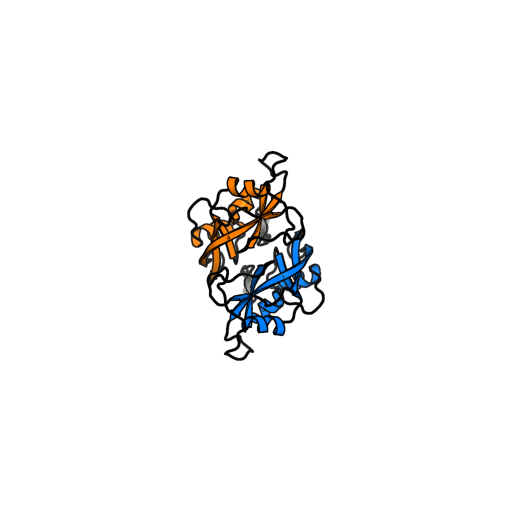 32.219 14.914 1 37.38 5 SER B C 1
ATOM 1295 O O . SER B 1 5 ? 53.5 31.203 14.477 1 37.38 5 SER B O 1
ATOM 1297 N N . ALA B 1 6 ? 52.375 31.984 16.094 1 41.41 6 ALA B N 1
ATOM 1298 C CA . ALA B 1 6 ? 51.531 30.844 16.406 1 41.41 6 ALA B CA 1
ATOM 1299 C C . ALA B 1 6 ? 50.531 30.578 15.281 1 41.41 6 ALA B C 1
ATOM 1301 O O . ALA B 1 6 ? 49.812 31.5 14.844 1 41.41 6 ALA B O 1
ATOM 1302 N N . GLY B 1 7 ? 50.906 29.703 14.312 1 36.66 7 GLY B N 1
ATOM 1303 C CA . GLY B 1 7 ? 50.031 29.188 13.273 1 36.66 7 GLY B CA 1
ATOM 1304 C C . GLY B 1 7 ? 48.719 28.688 13.805 1 36.66 7 GLY B C 1
ATOM 1305 O O . GLY B 1 7 ? 48.656 27.875 14.727 1 36.66 7 GLY B O 1
ATOM 1306 N N . LEU B 1 8 ? 47.656 29.547 13.812 1 34.97 8 LEU B N 1
ATOM 1307 C CA . LEU B 1 8 ? 46.281 29.188 14.07 1 34.97 8 LEU B CA 1
ATOM 1308 C C . LEU B 1 8 ? 45.844 28.016 13.195 1 34.97 8 LEU B C 1
ATOM 1310 O O . LEU B 1 8 ? 45.812 28.141 11.969 1 34.97 8 LEU B O 1
ATOM 1314 N N . LEU B 1 9 ? 46.156 26.812 13.617 1 34.56 9 LEU B N 1
ATOM 1315 C CA . LEU B 1 9 ? 45.562 25.672 12.945 1 34.56 9 LEU B CA 1
ATOM 1316 C C . LEU B 1 9 ? 44.031 25.781 12.984 1 34.56 9 LEU B C 1
ATOM 1318 O O . LEU B 1 9 ? 43.438 25.797 14.062 1 34.56 9 LEU B O 1
ATOM 1322 N N . ALA B 1 10 ? 43.406 26.422 11.992 1 36.19 10 ALA B N 1
ATOM 1323 C CA . ALA B 1 10 ? 41.969 26.391 11.781 1 36.19 10 ALA B CA 1
ATOM 1324 C C . ALA B 1 10 ? 41.438 24.969 11.695 1 36.19 10 ALA B C 1
ATOM 1326 O O . ALA B 1 10 ? 41.844 24.203 10.812 1 36.19 10 ALA B O 1
ATOM 1327 N N . LEU B 1 11 ? 41.156 24.375 12.836 1 35.09 11 LEU B N 1
ATOM 1328 C CA . LEU B 1 11 ? 40.375 23.141 12.805 1 35.09 11 LEU B CA 1
ATOM 1329 C C . LEU B 1 11 ? 39.094 23.297 12 1 35.09 11 LEU B C 1
ATOM 1331 O O . LEU B 1 11 ? 38.219 24.109 12.367 1 35.09 11 LEU B O 1
ATOM 1335 N N . ASN B 1 12 ? 39.156 23.172 10.695 1 39.56 12 ASN B N 1
ATOM 1336 C CA . ASN B 1 12 ? 37.938 22.969 9.906 1 39.56 12 ASN B CA 1
ATOM 1337 C C . ASN B 1 12 ? 37.094 21.828 10.453 1 39.56 12 ASN B C 1
ATOM 1339 O O . ASN B 1 12 ? 37.531 20.656 10.398 1 39.56 12 ASN B O 1
ATOM 1343 N N . SER B 1 13 ? 36.312 22.078 11.531 1 37.47 13 SER B N 1
ATOM 1344 C CA . SER B 1 13 ? 35.25 21.141 11.906 1 37.47 13 SER B CA 1
ATOM 1345 C C . SER B 1 13 ? 34.375 20.812 10.719 1 37.47 13 SER B C 1
ATOM 1347 O O . SER B 1 13 ? 33.719 21.688 10.156 1 37.47 13 SER B O 1
ATOM 1349 N N . GLU B 1 14 ? 34.781 19.875 9.914 1 39.88 14 GLU B N 1
ATOM 1350 C CA . GLU B 1 14 ? 33.844 19.266 8.992 1 39.88 14 GLU B CA 1
ATOM 1351 C C . GLU B 1 14 ? 32.562 18.844 9.711 1 39.88 14 GLU B C 1
ATOM 1353 O O . GLU B 1 14 ? 32.594 17.922 10.539 1 39.88 14 GLU B O 1
ATOM 1358 N N . LEU B 1 15 ? 31.594 19.734 10.008 1 35.75 15 LEU B N 1
ATOM 1359 C CA . LEU B 1 15 ? 30.219 19.328 10.289 1 35.75 15 LEU B CA 1
ATOM 1360 C C . LEU B 1 15 ? 29.734 18.297 9.281 1 35.75 15 LEU B C 1
ATOM 1362 O O . LEU B 1 15 ? 29.422 18.641 8.141 1 35.75 15 LEU B O 1
ATOM 1366 N N . GLU B 1 16 ? 30.344 17.156 9.258 1 38.59 16 GLU B N 1
ATOM 1367 C CA . GLU B 1 16 ? 29.594 16.094 8.594 1 38.59 16 GLU B CA 1
ATOM 1368 C C . GLU B 1 16 ? 28.125 16.094 9.008 1 38.59 16 GLU B C 1
ATOM 1370 O O . GLU B 1 16 ? 27.797 15.773 10.148 1 38.59 16 GLU B O 1
ATOM 1375 N N . GLY B 1 17 ? 27.312 17 8.516 1 30.8 17 GLY B N 1
ATOM 1376 C CA . GLY B 1 17 ? 25.875 16.812 8.672 1 30.8 17 GLY B CA 1
ATOM 1377 C C . GLY B 1 17 ? 25.453 15.375 8.477 1 30.8 17 GLY B C 1
ATOM 1378 O O . GLY B 1 17 ? 25.562 14.828 7.375 1 30.8 17 GLY B O 1
ATOM 1379 N N . VAL B 1 18 ? 25.484 14.5 9.398 1 33.72 18 VAL B N 1
ATOM 1380 C CA . VAL B 1 18 ? 24.734 13.25 9.438 1 33.72 18 VAL B CA 1
ATOM 1381 C C . VAL B 1 18 ? 23.328 13.469 8.875 1 33.72 18 VAL B C 1
ATOM 1383 O O . VAL B 1 18 ? 22.5 14.141 9.492 1 33.72 18 VAL B O 1
ATOM 1386 N N . HIS B 1 19 ? 23.156 13.602 7.582 1 35.97 19 HIS B N 1
ATOM 1387 C CA . HIS B 1 19 ? 21.828 13.523 7.004 1 35.97 19 HIS B CA 1
ATOM 1388 C C . HIS B 1 19 ? 21.047 12.344 7.566 1 35.97 19 HIS B C 1
ATOM 1390 O O . HIS B 1 19 ? 21.438 11.188 7.383 1 35.97 19 HIS B O 1
ATOM 1396 N N . LYS B 1 20 ? 20.453 12.562 8.68 1 40.38 20 LYS B N 1
ATOM 1397 C CA . LYS B 1 20 ? 19.516 11.586 9.227 1 40.38 20 LYS B CA 1
ATOM 1398 C C . LYS B 1 20 ? 18.562 11.078 8.148 1 40.38 20 LYS B C 1
ATOM 1400 O O . LYS B 1 20 ? 17.906 11.875 7.477 1 40.38 20 LYS B O 1
ATOM 1405 N N . LYS B 1 21 ? 18.844 9.953 7.574 1 43.75 21 LYS B N 1
ATOM 1406 C CA . LYS B 1 21 ? 17.984 9.203 6.668 1 43.75 21 LYS B CA 1
ATOM 1407 C C . LYS B 1 21 ? 16.547 9.156 7.184 1 43.75 21 LYS B C 1
ATOM 1409 O O . LYS B 1 21 ? 16.297 8.68 8.297 1 43.75 21 LYS B O 1
ATOM 1414 N N . VAL B 1 22 ? 15.695 10.117 6.766 1 46.12 22 VAL B N 1
ATOM 1415 C CA . VAL B 1 22 ? 14.281 10.141 7.141 1 46.12 22 VAL B CA 1
ATOM 1416 C C . VAL B 1 22 ? 13.602 8.867 6.645 1 46.12 22 VAL B C 1
ATOM 1418 O O . VAL B 1 22 ? 13.812 8.445 5.504 1 46.12 22 VAL B O 1
ATOM 1421 N N . PRO B 1 23 ? 13.102 8.117 7.504 1 47.22 23 PRO B N 1
ATOM 1422 C CA . PRO B 1 23 ? 12.352 6.926 7.098 1 47.22 23 PRO B CA 1
ATOM 1423 C C . PRO B 1 23 ? 11.289 7.227 6.047 1 47.22 23 PRO B C 1
ATOM 1425 O O . PRO B 1 23 ? 10.68 8.297 6.066 1 47.22 23 PRO B O 1
ATOM 1428 N N . LEU B 1 24 ? 11.398 6.699 4.84 1 49.75 24 LEU B N 1
ATOM 1429 C CA . LEU B 1 24 ? 10.523 6.898 3.689 1 49.75 24 LEU B CA 1
ATOM 1430 C C . LEU B 1 24 ? 9.102 7.234 4.133 1 49.75 24 LEU B C 1
ATOM 1432 O O . LEU B 1 24 ? 8.445 8.078 3.527 1 49.75 24 LEU B O 1
ATOM 1436 N N . ALA B 1 25 ? 8.344 6.312 4.859 1 54.91 25 ALA B N 1
ATOM 1437 C CA . ALA B 1 25 ? 6.957 6.551 5.246 1 54.91 25 ALA B CA 1
ATOM 1438 C C . ALA B 1 25 ? 6.879 7.312 6.566 1 54.91 25 ALA B C 1
ATOM 1440 O O . ALA B 1 25 ? 5.82 7.371 7.191 1 54.91 25 ALA B O 1
ATOM 1441 N N . ALA B 1 26 ? 7.973 8 6.809 1 63.84 26 ALA B N 1
ATOM 1442 C CA . ALA B 1 26 ? 7.902 8.641 8.117 1 63.84 26 ALA B CA 1
ATOM 1443 C C . ALA B 1 26 ? 7.305 10.039 8.016 1 63.84 26 ALA B C 1
ATOM 1445 O O . ALA B 1 26 ? 7.512 10.734 7.016 1 63.84 26 ALA B O 1
ATOM 1446 N N . ARG B 1 27 ? 6.289 10.258 8.727 1 74.38 27 ARG B N 1
ATOM 1447 C CA . ARG B 1 27 ? 5.695 11.586 8.891 1 74.38 27 ARG B CA 1
ATOM 1448 C C . ARG B 1 27 ? 6.773 12.633 9.133 1 74.38 27 ARG B C 1
ATOM 1450 O O . ARG B 1 27 ? 7.625 12.469 10.008 1 74.38 27 ARG B O 1
ATOM 1457 N N . PRO B 1 28 ? 6.781 13.664 8.156 1 80.81 28 PRO B N 1
ATOM 1458 C CA . PRO B 1 28 ? 7.738 14.75 8.375 1 80.81 28 PRO B CA 1
ATOM 1459 C C . PRO B 1 28 ? 7.605 15.383 9.758 1 80.81 28 PRO B C 1
ATOM 1461 O O . PRO B 1 28 ? 6.52 15.375 10.344 1 80.81 28 PRO B O 1
ATOM 1464 N N . ARG B 1 29 ? 8.672 15.992 10.086 1 80.38 29 ARG B N 1
ATOM 1465 C CA . ARG B 1 29 ? 8.672 16.703 11.359 1 80.38 29 ARG B CA 1
ATOM 1466 C C . ARG B 1 29 ? 7.711 17.891 11.32 1 80.38 29 ARG B C 1
ATOM 1468 O O . ARG B 1 29 ? 7.48 18.484 10.258 1 80.38 29 ARG B O 1
ATOM 1475 N N . ASN B 1 30 ? 7.008 18.234 12.258 1 85.12 30 ASN B N 1
ATOM 1476 C CA . ASN B 1 30 ? 6.164 19.406 12.469 1 85.12 30 ASN B CA 1
ATOM 1477 C C . ASN B 1 30 ? 4.84 19.281 11.719 1 85.12 30 ASN B C 1
ATOM 1479 O O . ASN B 1 30 ? 4.16 20.281 11.484 1 85.12 30 ASN B O 1
ATOM 1483 N N . VAL B 1 31 ? 4.586 18.219 11.086 1 90.56 31 VAL B N 1
ATOM 1484 C CA . VAL B 1 31 ? 3.299 17.953 10.445 1 90.56 31 VAL B CA 1
ATOM 1485 C C . VAL B 1 31 ? 2.504 16.953 11.289 1 90.56 31 VAL B C 1
ATOM 1487 O O . VAL B 1 31 ? 3.033 15.93 11.703 1 90.56 31 VAL B O 1
ATOM 1490 N N . THR B 1 32 ? 1.303 17.328 11.633 1 92.62 32 THR B N 1
ATOM 1491 C CA . THR B 1 32 ? 0.48 16.422 12.422 1 92.62 32 THR B CA 1
ATOM 1492 C C . THR B 1 32 ? 0.064 15.211 11.602 1 92.62 32 THR B C 1
ATOM 1494 O O . THR B 1 32 ? 0.182 15.219 10.375 1 92.62 32 THR B O 1
ATOM 1497 N N . ARG B 1 33 ? -0.41 14.172 12.289 1 94.19 33 ARG B N 1
ATOM 1498 C CA . ARG B 1 33 ? -0.832 12.961 11.594 1 94.19 33 ARG B CA 1
ATOM 1499 C C . ARG B 1 33 ? -1.997 13.25 10.656 1 94.19 33 ARG B C 1
ATOM 1501 O O . ARG B 1 33 ? -2.043 12.734 9.539 1 94.19 33 ARG B O 1
ATOM 1508 N N . VAL B 1 34 ? -2.92 14.047 11.031 1 96.25 34 VAL B N 1
ATOM 1509 C CA . VAL B 1 34 ? -4.074 14.375 10.203 1 96.25 34 VAL B CA 1
ATOM 1510 C C . VAL B 1 34 ? -3.623 15.211 9.008 1 96.25 34 VAL B C 1
ATOM 1512 O O . VAL B 1 34 ? -4.086 15 7.883 1 96.25 34 VAL B O 1
ATOM 1515 N N . GLN B 1 35 ? -2.766 16.172 9.281 1 95.56 35 GLN B N 1
ATOM 1516 C CA . GLN B 1 35 ? -2.242 17 8.195 1 95.56 35 GLN B CA 1
ATOM 1517 C C . GLN B 1 35 ? -1.49 16.141 7.176 1 95.56 35 GLN B C 1
ATOM 1519 O O . GLN B 1 35 ? -1.624 16.359 5.969 1 95.56 35 GLN B O 1
ATOM 1524 N N . TRP B 1 36 ? -0.684 15.227 7.664 1 95.56 36 TRP B N 1
ATOM 1525 C CA . TRP B 1 36 ? 0.077 14.359 6.77 1 95.56 36 TRP B CA 1
ATOM 1526 C C . TRP B 1 36 ? -0.853 13.484 5.934 1 95.56 36 TRP B C 1
ATOM 1528 O O . TRP B 1 36 ? -0.634 13.312 4.73 1 95.56 36 TRP B O 1
ATOM 1538 N N . PHE B 1 37 ? -1.857 13 6.59 1 97.12 37 PHE B N 1
ATOM 1539 C CA . PHE B 1 37 ? -2.881 12.25 5.871 1 97.12 37 PHE B CA 1
ATOM 1540 C C . PHE B 1 37 ? -3.477 13.086 4.746 1 97.12 37 PHE B C 1
ATOM 1542 O O . PHE B 1 37 ? -3.619 12.602 3.619 1 97.12 37 PHE B O 1
ATOM 1549 N N . GLU B 1 38 ? -3.816 14.234 5.059 1 97.19 38 GLU B N 1
ATOM 1550 C CA . GLU B 1 38 ? -4.426 15.117 4.07 1 97.19 38 GLU B CA 1
ATOM 1551 C C . GLU B 1 38 ? -3.467 15.398 2.916 1 97.19 38 GLU B C 1
ATOM 1553 O O . GLU B 1 38 ? -3.855 15.328 1.748 1 97.19 38 GLU B O 1
ATOM 1558 N N . ILE B 1 39 ? -2.244 15.688 3.256 1 96.56 39 ILE B N 1
ATOM 1559 C CA . ILE B 1 39 ? -1.231 15.992 2.25 1 96.56 39 ILE B CA 1
ATOM 1560 C C . ILE B 1 39 ? -1.046 14.789 1.324 1 96.56 39 ILE B C 1
ATOM 1562 O O . ILE B 1 39 ? -0.929 14.953 0.107 1 96.56 39 ILE B O 1
ATOM 1566 N N . GLN B 1 40 ? -1.109 13.617 1.876 1 97.56 40 GLN B N 1
ATOM 1567 C CA . GLN B 1 40 ? -0.793 12.414 1.104 1 97.56 40 GLN B CA 1
ATOM 1568 C C . GLN B 1 40 ? -1.995 11.961 0.283 1 97.56 40 GLN B C 1
ATOM 1570 O O . GLN B 1 40 ? -1.834 11.359 -0.784 1 97.56 40 GLN B O 1
ATOM 1575 N N . HIS B 1 41 ? -3.299 12.297 0.754 1 98.56 41 HIS B N 1
ATOM 1576 C CA . HIS B 1 41 ? -4.336 11.422 0.222 1 98.56 41 HIS B CA 1
ATOM 1577 C C . HIS B 1 41 ? -5.582 12.211 -0.162 1 98.56 41 HIS B C 1
ATOM 1579 O O . HIS B 1 41 ? -6.512 11.656 -0.753 1 98.56 41 HIS B O 1
ATOM 1585 N N . VAL B 1 42 ? -5.66 13.461 0.091 1 98.81 42 VAL B N 1
ATOM 1586 C CA . VAL B 1 42 ? -6.926 14.156 -0.122 1 98.81 42 VAL B CA 1
ATOM 1587 C C . VAL B 1 42 ? -6.711 15.352 -1.044 1 98.81 42 VAL B C 1
ATOM 1589 O O . VAL B 1 42 ? -5.84 16.188 -0.792 1 98.81 42 VAL B O 1
ATOM 1592 N N . ARG B 1 43 ? -7.512 15.383 -2.088 1 98.56 43 ARG B N 1
ATOM 1593 C CA . ARG B 1 43 ? -7.547 16.516 -3.01 1 98.56 43 ARG B CA 1
ATOM 1594 C C . ARG B 1 43 ? -8.977 16.828 -3.432 1 98.56 43 ARG B C 1
ATOM 1596 O O . ARG B 1 43 ? -9.648 16 -4.055 1 98.56 43 ARG B O 1
ATOM 1603 N N . ALA B 1 44 ? -9.367 18.016 -3.156 1 95.62 44 ALA B N 1
ATOM 1604 C CA . ALA B 1 44 ? -10.711 18.438 -3.549 1 95.62 44 ALA B CA 1
ATOM 1605 C C . ALA B 1 44 ? -10.75 18.828 -5.02 1 95.62 44 ALA B C 1
ATOM 1607 O O . ALA B 1 44 ? -11.805 18.766 -5.66 1 95.62 44 ALA B O 1
ATOM 1608 N N . GLY B 1 45 ? -9.641 19.266 -5.57 1 91.62 45 GLY B N 1
ATOM 1609 C CA . GLY B 1 45 ? -9.562 19.703 -6.957 1 91.62 45 GLY B CA 1
ATOM 1610 C C . GLY B 1 45 ? -8.922 18.656 -7.863 1 91.62 45 GLY B C 1
ATOM 1611 O O . GLY B 1 45 ? -8.75 17.5 -7.465 1 91.62 45 GLY B O 1
ATOM 1612 N N . PRO B 1 46 ? -8.711 19.047 -9.062 1 94.88 46 PRO B N 1
ATOM 1613 C CA . PRO B 1 46 ? -8.094 18.141 -10.023 1 94.88 46 PRO B CA 1
ATOM 1614 C C . PRO B 1 46 ? -6.723 17.641 -9.57 1 94.88 46 PRO B C 1
ATOM 1616 O O . PRO B 1 46 ? -5.969 18.375 -8.945 1 94.88 46 PRO B O 1
ATOM 1619 N N . VAL B 1 47 ? -6.465 16.391 -9.859 1 97.81 47 VAL B N 1
ATOM 1620 C CA . VAL B 1 47 ? -5.191 15.781 -9.492 1 97.81 47 VAL B CA 1
ATOM 1621 C C . VAL B 1 47 ? -4.34 15.578 -10.742 1 97.81 47 VAL B C 1
ATOM 1623 O O . VAL B 1 47 ? -4.773 14.938 -11.695 1 97.81 47 VAL B O 1
ATOM 1626 N N . GLN B 1 48 ? -3.193 16.188 -10.695 1 97.75 48 GLN B N 1
ATOM 1627 C CA . GLN B 1 48 ? -2.123 15.852 -11.633 1 97.75 48 GLN B CA 1
ATOM 1628 C C . GLN B 1 48 ? -0.971 15.148 -10.922 1 97.75 48 GLN B C 1
ATOM 1630 O O . GLN B 1 48 ? -0.279 15.75 -10.102 1 97.75 48 GLN B O 1
ATOM 1635 N N . CYS B 1 49 ? -0.701 13.875 -11.266 1 98.44 49 CYS B N 1
ATOM 1636 C CA . CYS B 1 49 ? 0.249 13.062 -10.516 1 98.44 49 CYS B CA 1
ATOM 1637 C C . CYS B 1 49 ? 1.623 13.727 -10.484 1 98.44 49 CYS B C 1
ATOM 1639 O O . CYS B 1 49 ? 2.293 13.719 -9.445 1 98.44 49 CYS B O 1
ATOM 1641 N N . LYS B 1 50 ? 2.076 14.281 -11.594 1 96.75 50 LYS B N 1
ATOM 1642 C CA . LYS B 1 50 ? 3.385 14.93 -11.625 1 96.75 50 LYS B CA 1
ATOM 1643 C C . LYS B 1 50 ? 3.51 15.977 -10.523 1 96.75 50 LYS B C 1
ATOM 1645 O O . LYS B 1 50 ? 4.488 15.984 -9.773 1 96.75 50 LYS B O 1
ATOM 1650 N N . THR B 1 51 ? 2.543 16.797 -10.414 1 96.81 51 THR B N 1
ATOM 1651 C CA . THR B 1 51 ? 2.572 17.922 -9.469 1 96.81 51 THR B CA 1
ATOM 1652 C C . THR B 1 51 ? 2.303 17.422 -8.047 1 96.81 51 THR B C 1
ATOM 1654 O O . THR B 1 51 ? 3.033 17.766 -7.113 1 96.81 51 THR B O 1
ATOM 1657 N N . GLU B 1 52 ? 1.211 16.656 -7.879 1 98.19 52 GLU B N 1
ATOM 1658 C CA . GLU B 1 52 ? 0.812 16.219 -6.543 1 98.19 52 GLU B CA 1
ATOM 1659 C C . GLU B 1 52 ? 1.892 15.352 -5.898 1 98.19 52 GLU B C 1
ATOM 1661 O O . GLU B 1 52 ? 2.188 15.508 -4.711 1 98.19 52 GLU B O 1
ATOM 1666 N N . MET B 1 53 ? 2.549 14.406 -6.676 1 97.44 53 MET B N 1
ATOM 1667 C CA . MET B 1 53 ? 3.578 13.531 -6.121 1 97.44 53 MET B CA 1
ATOM 1668 C C . MET B 1 53 ? 4.848 14.312 -5.801 1 97.44 53 MET B C 1
ATOM 1670 O O . MET B 1 53 ? 5.555 13.992 -4.844 1 97.44 53 MET B O 1
ATOM 1674 N N . ARG B 1 54 ? 5.137 15.328 -6.551 1 96.19 54 ARG B N 1
ATOM 1675 C CA . ARG B 1 54 ? 6.258 16.188 -6.188 1 96.19 54 ARG B CA 1
ATOM 1676 C C . ARG B 1 54 ? 6.074 16.766 -4.785 1 96.19 54 ARG B C 1
ATOM 1678 O O . ARG B 1 54 ? 7.012 16.781 -3.986 1 96.19 54 ARG B O 1
ATOM 1685 N N . GLY B 1 55 ? 4.895 17.219 -4.535 1 94.81 55 GLY B N 1
ATOM 1686 C CA . GLY B 1 55 ? 4.582 17.75 -3.217 1 94.81 55 GLY B CA 1
ATOM 1687 C C . GLY B 1 55 ? 4.797 16.75 -2.102 1 94.81 55 GLY B C 1
ATOM 1688 O O . GLY B 1 55 ? 5.406 17.062 -1.08 1 94.81 55 GLY B O 1
ATOM 1689 N N . VAL B 1 56 ? 4.305 15.555 -2.281 1 95.25 56 VAL B N 1
ATOM 1690 C CA . VAL B 1 56 ? 4.434 14.5 -1.283 1 95.25 56 VAL B CA 1
ATOM 1691 C C . VAL B 1 56 ? 5.898 14.094 -1.145 1 95.25 56 VAL B C 1
ATOM 1693 O O . VAL B 1 56 ? 6.426 14.016 -0.033 1 95.25 56 VAL B O 1
ATOM 1696 N N . ASN B 1 57 ? 6.602 13.906 -2.27 1 93.19 57 ASN B N 1
ATOM 1697 C CA . ASN B 1 57 ? 7.969 13.398 -2.301 1 93.19 57 ASN B CA 1
ATOM 1698 C C . ASN B 1 57 ? 8.953 14.406 -1.701 1 93.19 57 ASN B C 1
ATOM 1700 O O . ASN B 1 57 ? 10 14.016 -1.188 1 93.19 57 ASN B O 1
ATOM 1704 N N . ASN B 1 58 ? 8.586 15.672 -1.765 1 93 58 ASN B N 1
ATOM 1705 C CA . ASN B 1 58 ? 9.461 16.703 -1.206 1 93 58 ASN B CA 1
ATOM 1706 C C . ASN B 1 58 ? 9.641 16.516 0.299 1 93 58 ASN B C 1
ATOM 1708 O O . ASN B 1 58 ? 10.68 16.891 0.85 1 93 58 ASN B O 1
ATOM 1712 N N . TYR B 1 59 ? 8.664 15.953 0.918 1 87.75 59 TYR B N 1
ATOM 1713 C CA . TYR B 1 59 ? 8.742 15.766 2.361 1 87.75 59 TYR B CA 1
ATOM 1714 C C . TYR B 1 59 ? 9.664 14.602 2.707 1 87.75 59 TYR B C 1
ATOM 1716 O O . TYR B 1 59 ? 10.32 14.609 3.75 1 87.75 59 TYR B O 1
ATOM 1724 N N . THR B 1 60 ? 9.648 13.594 1.812 1 82.25 60 THR B N 1
ATOM 1725 C CA . THR B 1 60 ? 10.352 12.359 2.168 1 82.25 60 THR B CA 1
ATOM 1726 C C . THR B 1 60 ? 11.641 12.227 1.362 1 82.25 60 THR B C 1
ATOM 1728 O O . THR B 1 60 ? 12.492 11.398 1.686 1 82.25 60 THR B O 1
ATOM 1731 N N . GLN B 1 61 ? 11.781 13.016 0.264 1 86.19 61 GLN B N 1
ATOM 1732 C CA . GLN B 1 61 ? 12.938 13.031 -0.625 1 86.19 61 GLN B CA 1
ATOM 1733 C C . GLN B 1 61 ? 13.172 11.664 -1.256 1 86.19 61 GLN B C 1
ATOM 1735 O O . GLN B 1 61 ? 14.289 11.156 -1.255 1 86.19 61 GLN B O 1
ATOM 1740 N N . HIS B 1 62 ? 12.18 11.031 -1.668 1 85.94 62 HIS B N 1
ATOM 1741 C CA . HIS B 1 62 ? 12.164 9.797 -2.447 1 85.94 62 HIS B CA 1
ATOM 1742 C C . HIS B 1 62 ? 10.945 9.734 -3.359 1 85.94 62 HIS B C 1
ATOM 1744 O O . HIS B 1 62 ? 9.984 10.492 -3.17 1 85.94 62 HIS B O 1
ATOM 1750 N N . CYS B 1 63 ? 11.117 8.898 -4.402 1 91.81 63 CYS B N 1
ATOM 1751 C CA . CYS B 1 63 ? 9.961 8.664 -5.262 1 91.81 63 CYS B CA 1
ATOM 1752 C C . CYS B 1 63 ? 9.023 7.629 -4.645 1 91.81 63 CYS B C 1
ATOM 1754 O O . CYS B 1 63 ? 9.305 6.43 -4.68 1 91.81 63 CYS B O 1
ATOM 1756 N N . LYS B 1 64 ? 7.977 8.039 -4.008 1 90.81 64 LYS B N 1
ATOM 1757 C CA . LYS B 1 64 ? 6.996 7.082 -3.5 1 90.81 64 LYS B CA 1
ATOM 1758 C C . LYS B 1 64 ? 6.461 6.195 -4.621 1 90.81 64 LYS B C 1
ATOM 1760 O O . LYS B 1 64 ? 6.066 6.688 -5.68 1 90.81 64 LYS B O 1
ATOM 1765 N N . PRO B 1 65 ? 6.48 4.859 -4.457 1 90 65 PRO B N 1
ATOM 1766 C CA . PRO B 1 65 ? 6.129 3.959 -5.555 1 90 65 PRO B CA 1
ATOM 1767 C C . PRO B 1 65 ? 4.684 4.133 -6.023 1 90 65 PRO B C 1
ATOM 1769 O O . PRO B 1 65 ? 4.41 4.078 -7.223 1 90 65 PRO B O 1
ATOM 1772 N N . GLY B 1 66 ? 3.814 4.32 -5.125 1 94 66 GLY B N 1
ATOM 1773 C CA . GLY B 1 66 ? 2.406 4.492 -5.441 1 94 66 GLY B CA 1
ATOM 1774 C C . GLY B 1 66 ? 1.649 5.285 -4.395 1 94 66 GLY B C 1
ATOM 1775 O O . GLY B 1 66 ? 1.971 5.223 -3.207 1 94 66 GLY B O 1
ATOM 1776 N N . ASN B 1 67 ? 0.682 5.957 -4.867 1 96.88 67 ASN B N 1
ATOM 1777 C CA . ASN B 1 67 ? -0.115 6.777 -3.959 1 96.88 67 ASN B CA 1
ATOM 1778 C C . ASN B 1 67 ? -1.529 6.988 -4.492 1 96.88 67 ASN B C 1
ATOM 1780 O O . ASN B 1 67 ? -1.718 7.234 -5.684 1 96.88 67 ASN B O 1
ATOM 1784 N N . THR B 1 68 ? -2.49 6.852 -3.604 1 98.38 68 THR B N 1
ATOM 1785 C CA . THR B 1 68 ? -3.879 7.148 -3.939 1 98.38 68 THR B CA 1
ATOM 1786 C C . THR B 1 68 ? -4.281 8.523 -3.416 1 98.38 68 THR B C 1
ATOM 1788 O O . THR B 1 68 ? -4.074 8.836 -2.242 1 98.38 68 THR B O 1
ATOM 1791 N N . PHE B 1 69 ? -4.879 9.328 -4.297 1 98.81 69 PHE B N 1
ATOM 1792 C CA . PHE B 1 69 ? -5.512 10.586 -3.918 1 98.81 69 PHE B CA 1
ATOM 1793 C C . PHE B 1 69 ? -7.027 10.484 -4.016 1 98.81 69 PHE B C 1
ATOM 1795 O O . PHE B 1 69 ? -7.57 10.258 -5.098 1 98.81 69 PHE B O 1
ATOM 1802 N N . LEU B 1 70 ? -7.625 10.648 -2.879 1 98.88 70 LEU B N 1
ATOM 1803 C CA . LEU B 1 70 ? -9.086 10.695 -2.838 1 98.88 70 LEU B CA 1
ATOM 1804 C C . LEU B 1 70 ? -9.602 12.039 -3.342 1 98.88 70 LEU B C 1
ATOM 1806 O O . LEU B 1 70 ? -9.172 13.094 -2.869 1 98.88 70 LEU B O 1
ATOM 1810 N N . HIS B 1 71 ? -10.516 11.969 -4.344 1 98.75 71 HIS B N 1
ATOM 1811 C CA . HIS B 1 71 ? -11.172 13.195 -4.789 1 98.75 71 HIS B CA 1
ATOM 1812 C C . HIS B 1 71 ? -12.273 13.617 -3.824 1 98.75 71 HIS B C 1
ATOM 1814 O O . HIS B 1 71 ? -13.461 13.445 -4.121 1 98.75 71 HIS B O 1
ATOM 1820 N N . SER B 1 72 ? -11.914 14.273 -2.783 1 98.62 72 SER B N 1
ATOM 1821 C CA . SER B 1 72 ? -12.82 14.633 -1.697 1 98.62 72 SER B CA 1
ATOM 1822 C C . SER B 1 72 ? -12.234 15.758 -0.846 1 98.62 72 SER B C 1
ATOM 1824 O O . SER B 1 72 ? -11.219 16.359 -1.205 1 98.62 72 SER B O 1
ATOM 1826 N N . SER B 1 73 ? -12.953 16.125 0.219 1 98.25 73 SER B N 1
ATOM 1827 C CA . SER B 1 73 ? -12.445 17.062 1.22 1 98.25 73 SER B CA 1
ATOM 1828 C C . SER B 1 73 ? -12.117 16.344 2.527 1 98.25 73 SER B C 1
ATOM 1830 O O . SER B 1 73 ? -12.625 15.25 2.789 1 98.25 73 SER B O 1
ATOM 1832 N N . LEU B 1 74 ? -11.266 16.938 3.266 1 97.5 74 LEU B N 1
ATOM 1833 C CA . LEU B 1 74 ? -10.945 16.375 4.566 1 97.5 74 LEU B CA 1
ATOM 1834 C C . LEU B 1 74 ? -12.195 16.219 5.422 1 97.5 74 LEU B C 1
ATOM 1836 O O . LEU B 1 74 ? -12.336 15.25 6.16 1 97.5 74 LEU B O 1
ATOM 1840 N N . GLN B 1 75 ? -13.117 17.203 5.312 1 96.88 75 GLN B N 1
ATOM 1841 C CA . GLN B 1 75 ? -14.359 17.156 6.074 1 96.88 75 GLN B CA 1
ATOM 1842 C C . GLN B 1 75 ? -15.188 15.93 5.695 1 96.88 75 GLN B C 1
ATOM 1844 O O . GLN B 1 75 ? -15.727 15.242 6.566 1 96.88 75 GLN B O 1
ATOM 1849 N N . ASN B 1 76 ? -15.297 15.703 4.402 1 98.19 76 ASN B N 1
ATOM 1850 C CA . ASN B 1 76 ? -16.047 14.547 3.932 1 98.19 76 ASN B CA 1
ATOM 1851 C C . ASN B 1 76 ? -15.406 13.242 4.383 1 98.19 76 ASN B C 1
ATOM 1853 O O . ASN B 1 76 ? -16.109 12.305 4.793 1 98.19 76 ASN B O 1
ATOM 1857 N N . VAL B 1 77 ? -14.078 13.156 4.293 1 98.69 77 VAL B N 1
ATOM 1858 C CA . VAL B 1 77 ? -13.391 11.945 4.719 1 98.69 77 VAL B CA 1
ATOM 1859 C C . VAL B 1 77 ? -13.516 11.773 6.23 1 98.69 77 VAL B C 1
ATOM 1861 O O . VAL B 1 77 ? -13.672 10.656 6.727 1 98.69 77 VAL B O 1
ATOM 1864 N N . ALA B 1 78 ? -13.461 12.852 6.98 1 97.94 78 ALA B N 1
ATOM 1865 C CA . ALA B 1 78 ? -13.641 12.805 8.43 1 97.94 78 ALA B CA 1
ATOM 1866 C C . ALA B 1 78 ? -15.016 12.266 8.797 1 97.94 78 ALA B C 1
ATOM 1868 O O . ALA B 1 78 ? -15.18 11.586 9.812 1 97.94 78 ALA B O 1
ATOM 1869 N N . ALA B 1 79 ? -16.016 12.508 8.023 1 98.12 79 ALA B N 1
ATOM 1870 C CA . ALA B 1 79 ? -17.375 12 8.273 1 98.12 79 ALA B CA 1
ATOM 1871 C C . ALA B 1 79 ? -17.406 10.477 8.227 1 98.12 79 ALA B C 1
ATOM 1873 O O . ALA B 1 79 ? -18.266 9.852 8.844 1 98.12 79 ALA B O 1
ATOM 1874 N N . THR B 1 80 ? -16.484 9.867 7.492 1 98.31 80 THR B N 1
ATOM 1875 C CA . THR B 1 80 ? -16.391 8.414 7.438 1 98.31 80 THR B CA 1
ATOM 1876 C C . THR B 1 80 ? -16.062 7.84 8.812 1 98.31 80 THR B C 1
ATOM 1878 O O . THR B 1 80 ? -16.469 6.723 9.141 1 98.31 80 THR B O 1
ATOM 1881 N N . CYS B 1 81 ? -15.398 8.617 9.648 1 98.25 81 CYS B N 1
ATOM 1882 C CA . CYS B 1 81 ? -14.984 8.172 10.969 1 98.25 81 CYS B CA 1
ATOM 1883 C C . CYS B 1 81 ? -16.188 8.078 11.914 1 98.25 81 CYS B C 1
ATOM 1885 O O . CYS B 1 81 ? -16.062 7.586 13.039 1 98.25 81 CYS B O 1
ATOM 1887 N N . LEU B 1 82 ? -17.344 8.516 11.5 1 97.44 82 LEU B N 1
ATOM 1888 C CA . LEU B 1 82 ? -18.562 8.453 12.312 1 97.44 82 LEU B CA 1
ATOM 1889 C C . LEU B 1 82 ? -19.359 7.195 12 1 97.44 82 LEU B C 1
ATOM 1891 O O . LEU B 1 82 ? -20.391 6.945 12.625 1 97.44 82 LEU B O 1
ATOM 1895 N N . LEU B 1 83 ? -18.875 6.41 11.047 1 97.19 83 LEU B N 1
ATOM 1896 C CA . LEU B 1 83 ? -19.578 5.199 10.633 1 97.19 83 LEU B CA 1
ATOM 1897 C C . LEU B 1 83 ? -19.156 4.008 11.492 1 97.19 83 LEU B C 1
ATOM 1899 O O . LEU B 1 83 ? -18.609 4.188 12.578 1 97.19 83 LEU B O 1
ATOM 1903 N N . THR B 1 84 ? -19.484 2.795 11.039 1 95.81 84 THR B N 1
ATOM 1904 C CA . THR B 1 84 ? -19.172 1.591 11.805 1 95.81 84 THR B CA 1
ATOM 1905 C C . THR B 1 84 ? -17.703 1.228 11.664 1 95.81 84 THR B C 1
ATOM 1907 O O . THR B 1 84 ? -17.156 1.228 10.555 1 95.81 84 THR B O 1
ATOM 1910 N N . ASN B 1 85 ? -17.141 0.89 12.812 1 96.31 85 ASN B N 1
ATOM 1911 C CA . ASN B 1 85 ? -15.727 0.525 12.789 1 96.31 85 ASN B CA 1
ATOM 1912 C C . ASN B 1 85 ? -15.523 -0.883 12.242 1 96.31 85 ASN B C 1
ATOM 1914 O O . ASN B 1 85 ? -16.469 -1.674 12.172 1 96.31 85 ASN B O 1
ATOM 1918 N N . MET B 1 86 ? -14.297 -1.082 11.789 1 94.69 86 MET B N 1
ATOM 1919 C CA . MET B 1 86 ? -13.828 -2.393 11.352 1 94.69 86 MET B CA 1
ATOM 1920 C C . MET B 1 86 ? -12.352 -2.58 11.68 1 94.69 86 MET B C 1
ATOM 1922 O O . MET B 1 86 ? -11.68 -1.632 12.086 1 94.69 86 MET B O 1
ATOM 1926 N N 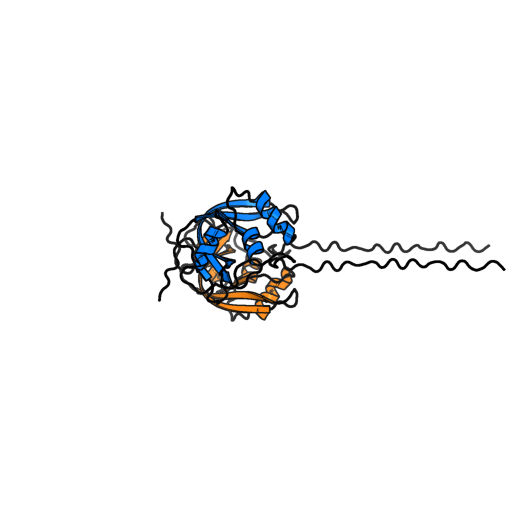. THR B 1 87 ? -11.852 -3.785 11.57 1 93.88 87 THR B N 1
ATOM 1927 C CA . THR B 1 87 ? -10.445 -4.07 11.82 1 93.88 87 THR B CA 1
ATOM 1928 C C . THR B 1 87 ? -9.586 -3.602 10.648 1 93.88 87 THR B C 1
ATOM 1930 O O . THR B 1 87 ? -9.906 -3.863 9.492 1 93.88 87 THR B O 1
ATOM 1933 N N . CYS B 1 88 ? -8.539 -2.859 10.93 1 95.69 88 CYS B N 1
ATOM 1934 C CA . CYS B 1 88 ? -7.555 -2.447 9.938 1 95.69 88 CYS B CA 1
ATOM 1935 C C . CYS B 1 88 ? -6.68 -3.623 9.516 1 95.69 88 CYS B C 1
ATOM 1937 O O . CYS B 1 88 ? -6.672 -4.664 10.18 1 95.69 88 CYS B O 1
ATOM 1939 N N . ARG B 1 89 ? -5.883 -3.383 8.453 1 93.12 89 ARG B N 1
ATOM 1940 C CA . ARG B 1 89 ? -4.91 -4.383 8.031 1 93.12 89 ARG B CA 1
ATOM 1941 C C . ARG B 1 89 ? -3.885 -4.645 9.133 1 93.12 89 ARG B C 1
ATOM 1943 O O . ARG B 1 89 ? -3.359 -5.754 9.25 1 93.12 89 ARG B O 1
ATOM 1950 N N . ASN B 1 90 ? -3.604 -3.613 9.945 1 92.62 90 ASN B N 1
ATOM 1951 C C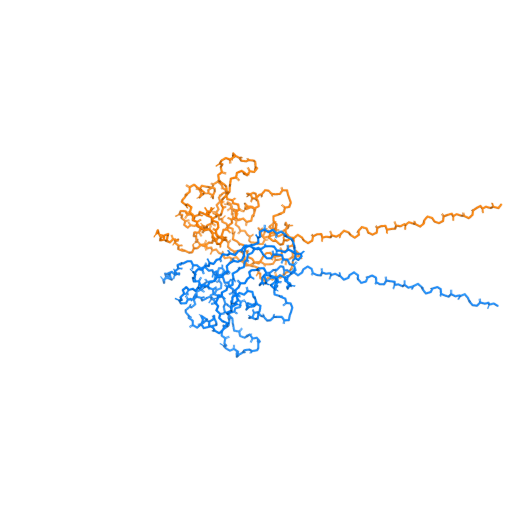A . ASN B 1 90 ? -2.6 -3.754 11 1 92.62 90 ASN B CA 1
ATOM 1952 C C . ASN B 1 90 ? -3.197 -4.367 12.266 1 92.62 90 ASN B C 1
ATOM 1954 O O . ASN B 1 90 ? -2.527 -4.445 13.297 1 92.62 90 ASN B O 1
ATOM 1958 N N . GLY B 1 91 ? -4.531 -4.637 12.281 1 92.81 91 GLY B N 1
ATOM 1959 C CA . GLY B 1 91 ? -5.137 -5.363 13.383 1 92.81 91 GLY B CA 1
ATOM 1960 C C . GLY B 1 91 ? -5.883 -4.465 14.352 1 92.81 91 GLY B C 1
ATOM 1961 O O . GLY B 1 91 ? -6.621 -4.945 15.211 1 92.81 91 GLY B O 1
ATOM 1962 N N . GLN B 1 92 ? -5.672 -3.191 14.266 1 94.69 92 GLN B N 1
ATOM 1963 C CA . GLN B 1 92 ? -6.379 -2.258 15.141 1 94.69 92 GLN B CA 1
ATOM 1964 C C . GLN B 1 92 ? -7.84 -2.123 14.727 1 94.69 92 GLN B C 1
ATOM 1966 O O . GLN B 1 92 ? -8.172 -2.238 13.547 1 94.69 92 GLN B O 1
ATOM 1971 N N . ASN B 1 93 ? -8.68 -1.847 15.672 1 96 93 ASN B N 1
ATOM 1972 C CA . ASN B 1 93 ? -10.109 -1.75 15.414 1 96 93 ASN B CA 1
ATOM 1973 C C . ASN B 1 93 ? -10.562 -0.297 15.297 1 96 93 ASN B C 1
ATOM 1975 O O . ASN B 1 93 ? -11.562 0.1 15.906 1 96 93 ASN B O 1
ATOM 1979 N N . ASN B 1 94 ? -9.875 0.437 14.57 1 97.62 94 ASN B N 1
ATOM 1980 C CA . ASN B 1 94 ? -10.195 1.853 14.43 1 97.62 94 ASN B CA 1
ATOM 1981 C C . ASN B 1 94 ? -10.234 2.277 12.969 1 97.62 94 ASN B C 1
ATOM 1983 O O . ASN B 1 94 ? -9.898 3.418 12.641 1 97.62 94 ASN B O 1
ATOM 1987 N N . CYS B 1 95 ? -10.547 1.327 12.086 1 97.94 95 CYS B N 1
ATOM 1988 C CA . CYS B 1 95 ? -10.734 1.652 10.68 1 97.94 95 CYS B CA 1
ATOM 1989 C C . CYS B 1 95 ? -12.219 1.781 10.344 1 97.94 95 CYS B C 1
ATOM 1991 O O . CYS B 1 95 ? -13.07 1.246 11.055 1 97.94 95 CYS B O 1
ATOM 1993 N N . TYR B 1 96 ? -12.492 2.539 9.312 1 97.62 96 TYR B N 1
ATOM 1994 C CA . TYR B 1 96 ? -13.844 2.84 8.852 1 97.62 96 TYR B CA 1
ATOM 1995 C C . TYR B 1 96 ? -13.906 2.867 7.332 1 97.62 96 TYR B C 1
ATOM 1997 O O . TYR B 1 96 ? -13.031 3.438 6.68 1 97.62 96 TYR B O 1
ATOM 2005 N N . GLN B 1 97 ? -14.898 2.221 6.777 1 97 97 GLN B N 1
ATOM 2006 C CA . GLN B 1 97 ? -15.086 2.182 5.332 1 97 97 GLN B CA 1
ATOM 2007 C C . GLN B 1 97 ? -16.031 3.283 4.871 1 97 97 GLN B C 1
ATOM 2009 O O . GLN B 1 97 ? -17.062 3.543 5.52 1 97 97 GLN B O 1
ATOM 2014 N N . SER B 1 98 ? -15.727 3.865 3.738 1 98 98 SER B N 1
ATOM 2015 C CA . SER B 1 98 ? -16.609 4.875 3.174 1 98 98 SER B CA 1
ATOM 2016 C C . SER B 1 98 ? -17.984 4.281 2.834 1 98 98 SER B C 1
ATOM 2018 O O . SER B 1 98 ? -18.078 3.105 2.479 1 98 98 SER B O 1
ATOM 2020 N N . ALA B 1 99 ? -18.969 5.137 2.893 1 96.38 99 ALA B N 1
ATOM 2021 C CA . ALA B 1 99 ? -20.328 4.688 2.605 1 96.38 99 ALA B CA 1
ATOM 2022 C C . ALA B 1 99 ? -20.516 4.406 1.117 1 96.38 99 ALA B C 1
ATOM 2024 O O . ALA B 1 99 ? -21.281 3.521 0.737 1 96.38 99 ALA B O 1
ATOM 2025 N N . ASN B 1 100 ? -19.875 5.207 0.268 1 96.38 100 ASN B N 1
ATOM 2026 C CA . ASN B 1 100 ? -19.984 5.094 -1.183 1 96.38 100 ASN B CA 1
ATOM 2027 C C . ASN B 1 100 ? -18.609 5.023 -1.842 1 96.38 100 ASN B C 1
ATOM 2029 O O . ASN B 1 100 ? -17.609 5.434 -1.248 1 96.38 100 ASN B O 1
ATOM 2033 N N . ARG B 1 101 ? -18.609 4.414 -3.037 1 96.94 101 ARG B N 1
ATOM 2034 C CA . ARG B 1 101 ? -17.422 4.574 -3.865 1 96.94 101 ARG B CA 1
ATOM 2035 C C . ARG B 1 101 ? -17.203 6.035 -4.246 1 96.94 101 ARG B C 1
ATOM 2037 O O . ARG B 1 101 ? -18.172 6.785 -4.41 1 96.94 101 ARG B O 1
ATOM 2044 N N . ILE B 1 102 ? -16.016 6.41 -4.391 1 97.94 102 ILE B N 1
ATOM 2045 C CA . ILE B 1 102 ? -15.727 7.762 -4.859 1 97.94 102 ILE B CA 1
ATOM 2046 C C . ILE B 1 102 ? -14.656 7.715 -5.941 1 97.94 102 ILE B C 1
ATOM 2048 O O . ILE B 1 102 ? -13.945 6.719 -6.078 1 97.94 102 ILE B O 1
ATOM 2052 N N . GLY B 1 103 ? -14.602 8.852 -6.719 1 97.56 103 GLY B N 1
ATOM 2053 C CA . GLY B 1 103 ? -13.477 9.016 -7.625 1 97.56 103 GLY B CA 1
ATOM 2054 C C . GLY B 1 103 ? -12.156 9.227 -6.902 1 97.56 103 GLY B C 1
ATOM 2055 O O . GLY B 1 103 ? -12.102 9.93 -5.891 1 97.56 103 GLY B O 1
ATOM 2056 N N . MET B 1 104 ? -11.141 8.562 -7.41 1 98.44 104 MET B N 1
ATOM 2057 C CA . MET B 1 104 ? -9.789 8.727 -6.871 1 98.44 104 MET B CA 1
ATOM 2058 C C . MET B 1 104 ? -8.742 8.547 -7.965 1 98.44 104 MET B C 1
ATOM 2060 O O . MET B 1 104 ? -9.047 8.039 -9.047 1 98.44 104 MET B O 1
ATOM 2064 N N . THR B 1 105 ? -7.598 9.117 -7.742 1 98.69 105 THR B N 1
ATOM 2065 C CA . THR B 1 105 ? -6.484 9 -8.68 1 98.69 105 THR B CA 1
ATOM 2066 C C . THR B 1 105 ? -5.344 8.195 -8.055 1 98.69 105 THR B C 1
ATOM 2068 O O . THR B 1 105 ? -4.895 8.5 -6.949 1 98.69 105 THR B O 1
ATOM 2071 N N . TYR B 1 106 ? -4.969 7.145 -8.719 1 98.31 106 TYR B N 1
ATOM 2072 C CA . TYR B 1 106 ? -3.781 6.391 -8.336 1 98.31 106 TYR B CA 1
ATOM 2073 C C . TYR B 1 106 ? -2.576 6.809 -9.164 1 98.31 106 TYR B C 1
ATOM 2075 O O . TYR B 1 106 ? -2.625 6.781 -10.398 1 98.31 106 TYR B O 1
ATOM 2083 N N . CYS B 1 107 ? -1.562 7.254 -8.484 1 98.5 107 CYS B N 1
ATOM 2084 C CA . CYS B 1 107 ? -0.295 7.609 -9.109 1 98.5 107 CYS B CA 1
ATOM 2085 C C . CYS B 1 107 ? 0.735 6.5 -8.93 1 98.5 107 CYS B C 1
ATOM 2087 O O . CYS B 1 107 ? 1.011 6.082 -7.805 1 98.5 107 CYS B O 1
ATOM 2089 N N . SER B 1 108 ? 1.311 6.004 -10.008 1 96.44 108 SER B N 1
ATOM 2090 C CA . SER B 1 108 ? 2.289 4.922 -9.969 1 96.44 108 SER B CA 1
ATOM 2091 C C . SER B 1 108 ? 3.633 5.371 -10.531 1 96.44 108 SER B C 1
ATOM 2093 O O . SER B 1 108 ? 3.695 5.91 -11.641 1 96.44 108 SER B O 1
ATOM 2095 N N . HIS B 1 109 ? 4.652 5.145 -9.742 1 94.81 109 HIS B N 1
ATOM 2096 C CA . HIS B 1 109 ? 5.992 5.52 -10.18 1 94.81 109 HIS B CA 1
ATOM 2097 C C . HIS B 1 109 ? 6.434 4.691 -11.383 1 94.81 109 HIS B C 1
ATOM 2099 O O . HIS B 1 109 ? 6.316 3.463 -11.367 1 94.81 109 HIS B O 1
ATOM 2105 N N . THR B 1 110 ? 6.922 5.371 -12.43 1 93.94 110 THR B N 1
ATOM 2106 C CA . THR B 1 110 ? 7.285 4.656 -13.641 1 93.94 110 THR B CA 1
ATOM 2107 C C . THR B 1 110 ? 8.797 4.719 -13.875 1 93.94 110 THR B C 1
ATOM 2109 O O . THR B 1 110 ? 9.406 3.729 -14.281 1 93.94 110 THR B O 1
ATOM 2112 N N . GLN B 1 111 ? 9.375 5.902 -13.633 1 93 111 GLN B N 1
ATOM 2113 C CA . GLN B 1 111 ? 10.805 6.027 -13.859 1 93 111 GLN B CA 1
ATOM 2114 C C . GLN B 1 111 ? 11.375 7.25 -13.141 1 93 111 GLN B C 1
ATOM 2116 O O . GLN B 1 111 ? 10.617 8.094 -12.648 1 93 111 GLN B O 1
ATOM 2121 N N . GLY B 1 112 ? 12.742 7.234 -13.047 1 92.25 112 GLY B N 1
ATOM 2122 C CA . GLY B 1 112 ? 13.438 8.367 -12.453 1 92.25 112 GLY B CA 1
ATOM 2123 C C . GLY B 1 112 ? 13.734 8.18 -10.977 1 92.25 112 GLY B C 1
ATOM 2124 O O . GLY B 1 112 ? 13.289 7.207 -10.367 1 92.25 112 GLY B O 1
ATOM 2125 N N . THR B 1 113 ? 14.633 9.086 -10.484 1 89.38 113 THR B N 1
ATOM 2126 C CA . THR B 1 113 ? 14.984 9.18 -9.07 1 89.38 113 THR B CA 1
ATOM 2127 C C . THR B 1 113 ? 14.742 10.586 -8.547 1 89.38 113 THR B C 1
ATOM 2129 O O . THR B 1 113 ? 14.625 11.539 -9.32 1 89.38 113 THR B O 1
ATOM 2132 N N . TYR B 1 114 ? 14.594 10.625 -7.219 1 89 114 TYR B N 1
ATOM 2133 C CA . TYR B 1 114 ? 14.359 11.938 -6.645 1 89 114 TYR B CA 1
ATOM 2134 C C . TYR B 1 114 ? 15.484 12.906 -7.008 1 89 114 TYR B C 1
ATOM 2136 O O . TYR B 1 114 ? 16.656 12.539 -6.961 1 89 114 TYR B O 1
ATOM 2144 N N . PRO B 1 115 ? 15.18 14.039 -7.449 1 92.81 115 PRO B N 1
ATOM 2145 C CA . PRO B 1 115 ? 13.852 14.656 -7.426 1 92.81 115 PRO B CA 1
ATOM 2146 C C . PRO B 1 115 ? 13.102 14.492 -8.75 1 92.81 115 PRO B C 1
ATOM 2148 O O . PRO B 1 115 ? 12.008 15.031 -8.914 1 92.81 115 PRO B O 1
ATOM 2151 N N . ASN B 1 116 ? 13.594 13.812 -9.711 1 94.56 116 ASN B N 1
ATOM 2152 C CA . ASN B 1 116 ? 12.992 13.664 -11.031 1 94.56 116 ASN B CA 1
ATOM 2153 C C . ASN B 1 116 ? 12.172 12.383 -11.133 1 94.56 116 ASN B C 1
ATOM 2155 O O . ASN B 1 116 ? 12.5 11.5 -11.93 1 94.56 116 ASN B O 1
ATOM 2159 N N . CYS B 1 117 ? 11.125 12.375 -10.422 1 95.69 117 CYS B N 1
ATOM 2160 C CA . CYS B 1 117 ? 10.234 11.219 -10.398 1 95.69 117 CYS B CA 1
ATOM 2161 C C . CYS B 1 117 ? 9.164 11.344 -11.477 1 95.69 117 CYS B C 1
ATOM 2163 O O . CYS B 1 117 ? 8.531 12.391 -11.609 1 95.69 117 CYS B O 1
ATOM 2165 N N . SER B 1 118 ? 8.922 10.273 -12.273 1 96.88 118 SER B N 1
ATOM 2166 C CA . SER B 1 118 ? 7.824 10.219 -13.234 1 96.88 118 SER B CA 1
ATOM 2167 C C . SER B 1 118 ? 6.734 9.258 -12.781 1 96.88 118 SER B C 1
ATOM 2169 O O . SER B 1 118 ? 7.027 8.195 -12.227 1 96.88 118 SER B O 1
ATOM 2171 N N . TYR B 1 119 ? 5.5 9.664 -13.047 1 97.06 119 TYR B N 1
ATOM 2172 C CA . TYR B 1 119 ? 4.359 8.867 -12.602 1 97.06 119 TYR B CA 1
ATOM 2173 C C . TYR B 1 119 ? 3.346 8.688 -13.727 1 97.06 119 TYR B C 1
ATOM 2175 O O . TYR B 1 119 ? 3.154 9.586 -14.547 1 97.06 119 TYR B O 1
ATOM 2183 N N . SER B 1 120 ? 2.711 7.5 -13.766 1 97.12 120 SER B N 1
ATOM 2184 C CA . SER B 1 120 ? 1.484 7.309 -14.539 1 97.12 120 SER B CA 1
ATOM 2185 C C . SER B 1 120 ? 0.251 7.598 -13.688 1 97.12 120 SER B C 1
ATOM 2187 O O . SER B 1 120 ? 0.326 7.613 -12.461 1 97.12 120 SER B O 1
ATOM 2189 N N . THR B 1 121 ? -0.84 7.938 -14.391 1 97.56 121 THR B N 1
ATOM 2190 C CA . THR B 1 121 ? -2.105 8.281 -13.75 1 97.56 121 THR B CA 1
ATOM 2191 C C . THR B 1 121 ? -3.168 7.227 -14.047 1 97.56 121 THR B C 1
ATOM 2193 O O . THR B 1 121 ? -3.373 6.863 -15.211 1 97.56 121 THR B O 1
ATOM 2196 N N . THR B 1 122 ? -3.803 6.766 -13.055 1 97.5 122 THR B N 1
ATOM 2197 C CA . THR B 1 122 ? -4.965 5.902 -13.227 1 97.5 122 THR B CA 1
ATOM 2198 C C . THR B 1 122 ? -6.156 6.426 -12.43 1 97.5 122 THR B C 1
ATOM 2200 O O . THR B 1 122 ? -6.066 6.594 -11.211 1 97.5 122 THR B O 1
ATOM 2203 N N . LEU B 1 123 ? -7.223 6.703 -13.164 1 97.31 123 LEU B N 1
ATOM 2204 C CA . LEU B 1 123 ? -8.469 7.082 -12.5 1 97.31 123 LEU B CA 1
ATOM 2205 C C . LEU B 1 123 ? -9.227 5.844 -12.023 1 97.31 123 LEU B C 1
ATOM 2207 O O . LEU B 1 123 ? -9.289 4.84 -12.742 1 97.31 123 LEU B O 1
ATOM 2211 N N . GLN B 1 124 ? -9.68 5.918 -10.781 1 96.56 124 GLN B N 1
ATOM 2212 C CA . GLN B 1 124 ? -10.406 4.793 -10.195 1 96.56 124 GLN B CA 1
ATOM 2213 C C . GLN B 1 124 ? -11.664 5.262 -9.477 1 96.56 124 GLN B C 1
ATOM 2215 O O . GLN B 1 124 ? -11.812 6.449 -9.188 1 96.56 124 GLN B O 1
ATOM 2220 N N . ASN B 1 125 ? -12.625 4.34 -9.352 1 96.19 125 ASN B N 1
ATOM 2221 C CA . ASN B 1 125 ? -13.836 4.496 -8.547 1 96.19 125 ASN B CA 1
ATOM 2222 C C . ASN B 1 125 ? -13.992 3.35 -7.555 1 96.19 125 ASN B C 1
ATOM 2224 O O . ASN B 1 125 ? -14.414 2.252 -7.926 1 96.19 125 ASN B O 1
ATOM 2228 N N . ARG B 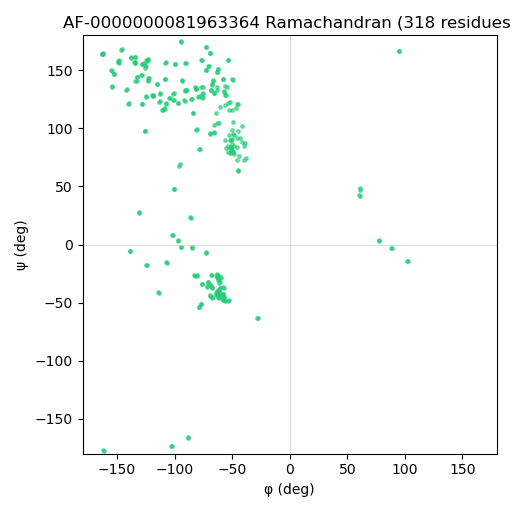1 126 ? -13.57 3.572 -6.262 1 95.69 126 ARG B N 1
ATOM 2229 C CA . ARG B 1 126 ? -13.492 2.531 -5.242 1 95.69 126 ARG B CA 1
ATOM 2230 C C . ARG B 1 126 ? -14.008 3.041 -3.898 1 95.69 126 ARG B C 1
ATOM 2232 O O . ARG B 1 126 ? -14.203 4.246 -3.721 1 95.69 126 ARG B O 1
ATOM 2239 N N . PHE B 1 127 ? -14.383 2.082 -2.971 1 96.31 127 PHE B N 1
ATOM 2240 C CA . PHE B 1 127 ? -14.484 2.42 -1.557 1 96.31 127 PHE B CA 1
ATOM 2241 C C . PHE B 1 127 ? -13.109 2.666 -0.955 1 96.31 127 PHE B C 1
ATOM 2243 O O . PHE B 1 127 ? -12.102 2.186 -1.482 1 96.31 127 PHE B O 1
ATOM 2250 N N . TYR B 1 128 ? -13.109 3.422 0.014 1 97.44 128 TYR B N 1
ATOM 2251 C CA . TYR B 1 128 ? -11.867 3.57 0.76 1 97.44 128 TYR B CA 1
ATOM 2252 C C . TYR B 1 128 ? -12.078 3.27 2.238 1 97.44 128 TYR B C 1
ATOM 2254 O O . TYR B 1 128 ? -13.195 3.385 2.748 1 97.44 128 TYR B O 1
ATOM 2262 N N . VAL B 1 129 ? -10.992 2.824 2.922 1 97.75 129 VAL B N 1
ATOM 2263 C CA . VAL B 1 129 ? -10.945 2.555 4.355 1 97.75 129 VAL B CA 1
ATOM 2264 C C . VAL B 1 129 ? -9.891 3.447 5.012 1 97.75 129 VAL B C 1
ATOM 2266 O O . VAL B 1 129 ? -8.75 3.51 4.551 1 97.75 129 VAL B O 1
ATOM 2269 N N . VAL B 1 130 ? -10.297 4.141 6.07 1 98.56 130 VAL B N 1
ATOM 2270 C CA . VAL B 1 130 ? -9.359 5.027 6.758 1 98.56 130 VAL B CA 1
ATOM 2271 C C . VAL B 1 130 ? -9.258 4.633 8.227 1 98.56 130 VAL B C 1
ATOM 2273 O O . VAL B 1 130 ? -10.234 4.184 8.828 1 98.56 130 VAL B O 1
ATOM 2276 N N . GLY B 1 131 ? -8.016 4.715 8.734 1 98 131 GLY B N 1
ATOM 2277 C CA . GLY B 1 131 ? -7.828 4.688 10.172 1 98 131 GLY B CA 1
ATOM 2278 C C . GLY B 1 131 ? -8.047 6.039 10.828 1 98 131 GLY B C 1
ATOM 2279 O O . GLY B 1 131 ? -7.578 7.062 10.32 1 98 131 GLY B O 1
ATOM 2280 N N . CYS B 1 132 ? -8.766 6.051 11.953 1 98.44 132 CYS B N 1
ATOM 2281 C CA . CYS B 1 132 ? -9.102 7.305 12.617 1 98.44 132 CYS B CA 1
ATOM 2282 C C . CYS B 1 132 ? -8.602 7.301 14.062 1 98.44 132 CYS B C 1
ATOM 2284 O O . CYS B 1 132 ? -8.547 6.25 14.703 1 98.44 132 CYS B O 1
ATOM 2286 N N . GLU B 1 133 ? -8.172 8.422 14.484 1 97.19 133 GLU B N 1
ATOM 2287 C CA . GLU B 1 133 ? -7.707 8.602 15.859 1 97.19 133 GLU B CA 1
ATOM 2288 C C . GLU B 1 133 ? -8.266 9.883 16.469 1 97.19 133 GLU B C 1
ATOM 2290 O O . GLU B 1 133 ? -8.625 10.812 15.75 1 97.19 133 GLU B O 1
ATOM 2295 N N . ARG B 1 134 ? -8.289 9.844 17.828 1 95.25 134 ARG B N 1
ATOM 2296 C CA . ARG B 1 134 ? -8.672 11.031 18.578 1 95.25 134 ARG B CA 1
ATOM 2297 C C . ARG B 1 134 ? -7.438 11.836 19 1 95.25 134 ARG B C 1
ATOM 2299 O O . ARG B 1 134 ? -6.309 11.469 18.656 1 95.25 134 ARG B O 1
ATOM 2306 N N . HIS B 1 135 ? -7.766 12.984 19.594 1 89.5 135 HIS B N 1
ATOM 2307 C CA . HIS B 1 135 ? -6.746 13.812 20.219 1 89.5 135 HIS B CA 1
ATOM 2308 C C . HIS B 1 135 ? -5.707 14.281 19.203 1 89.5 135 HIS B C 1
ATOM 2310 O O . HIS B 1 135 ? -4.504 14.156 19.438 1 89.5 135 HIS B O 1
ATOM 2316 N N . GLN B 1 136 ? -6.203 14.742 18.141 1 90.06 136 GLN B N 1
ATOM 2317 C CA . GLN B 1 136 ? -5.32 15.367 17.156 1 90.06 136 GLN B CA 1
ATOM 2318 C C . GLN B 1 136 ? -5.176 16.859 17.438 1 90.06 136 GLN B C 1
ATOM 2320 O O . GLN B 1 136 ? -6.16 17.547 17.719 1 90.06 136 GLN B O 1
ATOM 2325 N N . ARG B 1 137 ? -3.984 17.266 17.406 1 86.5 137 ARG B N 1
ATOM 2326 C CA . ARG B 1 137 ? -3.713 18.672 17.688 1 86.5 137 ARG B CA 1
ATOM 2327 C C . ARG B 1 137 ? -4.508 19.578 16.75 1 86.5 137 ARG B C 1
ATOM 2329 O O . ARG B 1 137 ? -4.582 19.328 15.547 1 86.5 137 ARG B O 1
ATOM 2336 N N . GLY B 1 138 ? -5.109 20.656 17.344 1 87.62 138 GLY B N 1
ATOM 2337 C CA . GLY B 1 138 ? -5.836 21.625 16.531 1 87.62 138 GLY B CA 1
ATOM 2338 C C . GLY B 1 138 ? -7.293 21.266 16.328 1 87.62 138 GLY B C 1
ATOM 2339 O O . GLY B 1 138 ? -8.047 22 15.711 1 87.62 138 GLY B O 1
ATOM 2340 N N . PHE B 1 139 ? -7.668 20.094 16.875 1 90.56 139 PHE B N 1
ATOM 2341 C CA . PHE B 1 139 ? -9.047 19.625 16.75 1 90.56 139 PHE B CA 1
ATOM 2342 C C . PHE B 1 139 ? -9.633 19.297 18.125 1 90.56 139 PHE B C 1
ATOM 2344 O O . PHE B 1 139 ? -8.898 19.109 19.094 1 90.56 139 PHE B O 1
ATOM 2351 N N . PRO B 1 140 ? -11.031 19.375 18.219 1 90.81 140 PRO B N 1
ATOM 2352 C CA . PRO B 1 140 ? -11.625 18.953 19.484 1 90.81 140 PRO B CA 1
ATOM 2353 C C . PRO B 1 140 ? -11.117 17.594 19.953 1 90.81 140 PRO B C 1
ATOM 2355 O O . PRO B 1 140 ? -10.891 16.703 19.141 1 90.81 140 PRO B O 1
ATOM 2358 N N . PRO B 1 141 ? -10.898 17.422 21.281 1 89.94 141 PRO B N 1
ATOM 2359 C CA . PRO B 1 141 ? -10.266 16.219 21.844 1 89.94 141 PRO B CA 1
ATOM 2360 C C . PRO B 1 141 ? -11.047 14.945 21.516 1 89.94 141 PRO B C 1
ATOM 2362 O O . PRO B 1 141 ? -10.453 13.867 21.406 1 89.94 141 PRO B O 1
ATOM 2365 N N . ASN B 1 142 ? -12.352 15 21.328 1 91.5 142 ASN B N 1
ATOM 2366 C CA . ASN B 1 142 ? -13.125 13.773 21.141 1 91.5 142 ASN B CA 1
ATOM 2367 C C . ASN B 1 142 ? -13.453 13.531 19.672 1 91.5 142 ASN B C 1
ATOM 2369 O O . ASN B 1 142 ? -14.109 12.539 19.328 1 91.5 142 ASN B O 1
ATOM 2373 N N . GLN B 1 143 ? -12.875 14.328 18.891 1 95.12 143 GLN B N 1
ATOM 2374 C CA . GLN B 1 143 ? -13.18 14.164 17.484 1 95.12 143 GLN B CA 1
ATOM 2375 C C . GLN B 1 143 ? -12.281 13.102 16.844 1 95.12 143 GLN B C 1
ATOM 2377 O O . GLN B 1 143 ? -11.062 13.141 17 1 95.12 143 GLN B O 1
ATOM 2382 N N . LEU B 1 144 ? -12.93 12.141 16.234 1 97.19 144 LEU B N 1
ATOM 2383 C CA . LEU B 1 144 ? -12.195 11.164 15.445 1 97.19 144 LEU B CA 1
ATOM 2384 C C . LEU B 1 144 ? -11.836 11.734 14.078 1 97.19 144 LEU B C 1
ATOM 2386 O O . LEU B 1 144 ? -12.711 12.242 13.367 1 97.19 144 LEU B O 1
ATOM 2390 N N . LEU B 1 145 ? -10.531 11.641 13.773 1 98.31 145 LEU B N 1
ATOM 2391 C CA . LEU B 1 145 ? -10.055 12.188 12.508 1 98.31 145 LEU B CA 1
ATOM 2392 C C . LEU B 1 145 ? -9.234 11.148 11.75 1 98.31 145 LEU B C 1
ATOM 2394 O O . LEU B 1 145 ? -8.531 10.344 12.352 1 98.31 145 LEU B O 1
ATOM 2398 N N . PRO B 1 146 ? -9.328 11.18 10.391 1 98.5 146 PRO B N 1
ATOM 2399 C CA . PRO B 1 146 ? -8.523 10.227 9.617 1 98.5 146 PRO B CA 1
ATOM 2400 C C . PRO B 1 146 ? -7.027 10.516 9.703 1 98.5 146 PRO B C 1
ATOM 2402 O O . PRO B 1 146 ? -6.605 11.664 9.555 1 98.5 146 PRO B O 1
ATOM 2405 N N . VAL B 1 147 ? -6.262 9.461 9.945 1 97 147 VAL B N 1
ATOM 2406 C CA . VAL B 1 147 ? -4.828 9.68 10.109 1 97 147 VAL B CA 1
ATOM 2407 C C . VAL B 1 147 ? -4.059 8.797 9.125 1 97 147 VAL B C 1
ATOM 2409 O O . VAL B 1 147 ? -2.863 9 8.906 1 97 147 VAL B O 1
ATOM 2412 N N . HIS B 1 148 ? -4.656 7.734 8.531 1 96.06 148 HIS B N 1
ATOM 2413 C CA . HIS B 1 148 ? -4.016 6.949 7.484 1 96.06 148 HIS B CA 1
ATOM 2414 C C . HIS B 1 148 ? -5.047 6.309 6.562 1 96.06 148 HIS B C 1
ATOM 2416 O O . HIS B 1 148 ? -6.191 6.082 6.965 1 96.06 148 HIS B O 1
ATOM 2422 N N . LEU B 1 149 ? -4.672 6.188 5.297 1 97.88 149 LEU B N 1
ATOM 2423 C CA . LEU B 1 149 ? -5.441 5.391 4.348 1 97.88 149 LEU B CA 1
ATOM 2424 C C . LEU B 1 149 ? -5.055 3.918 4.438 1 97.88 149 LEU B C 1
ATOM 2426 O O . LEU B 1 149 ? -3.932 3.545 4.09 1 97.88 149 LEU B O 1
ATOM 2430 N N . ASP B 1 150 ? -5.969 3.104 4.879 1 96.5 150 ASP B N 1
ATOM 2431 C CA . ASP B 1 150 ? -5.68 1.688 5.09 1 96.5 150 ASP B CA 1
ATOM 2432 C C . ASP B 1 150 ? -5.703 0.921 3.771 1 96.5 150 ASP B C 1
ATOM 2434 O O . ASP B 1 150 ? -4.762 0.188 3.459 1 96.5 150 ASP B O 1
ATOM 2438 N N . GLU B 1 151 ? -6.738 1.02 3.055 1 95.69 151 GLU B N 1
ATOM 2439 C CA . GLU B 1 151 ? -6.848 0.38 1.746 1 95.69 151 GLU B CA 1
ATOM 2440 C C . GLU B 1 151 ? -7.988 0.981 0.931 1 95.69 151 GLU B C 1
ATOM 2442 O O . GLU B 1 151 ? -8.758 1.798 1.439 1 95.69 151 GLU B O 1
ATOM 2447 N N . THR B 1 152 ? -8.008 0.748 -0.319 1 95.5 152 THR B N 1
ATOM 2448 C CA . THR B 1 152 ? -9.141 0.964 -1.218 1 95.5 152 THR B CA 1
ATOM 2449 C C . THR B 1 152 ? -9.633 -0.359 -1.792 1 95.5 152 THR B C 1
ATOM 2451 O O . THR B 1 152 ? -8.836 -1.248 -2.096 1 95.5 152 THR B O 1
ATOM 2454 N N . ILE B 1 153 ? -10.961 -0.524 -1.854 1 90.94 153 ILE B N 1
ATOM 2455 C CA . ILE B 1 153 ? -11.508 -1.812 -2.27 1 90.94 153 ILE B CA 1
ATOM 2456 C C . ILE B 1 153 ? -12.602 -1.598 -3.311 1 90.94 153 ILE B C 1
ATOM 2458 O O . ILE B 1 153 ? -13.359 -0.628 -3.232 1 90.94 153 ILE B O 1
ATOM 2462 N N . PRO B 1 154 ? -12.641 -2.477 -4.332 1 86.94 154 PRO B N 1
ATOM 2463 C CA . PRO B 1 154 ? -13.648 -2.322 -5.391 1 86.94 154 PRO B CA 1
ATOM 2464 C C . PRO B 1 154 ? -15.062 -2.59 -4.898 1 86.94 154 PRO B C 1
ATOM 2466 O O . PRO B 1 154 ? -16.031 -2.043 -5.445 1 86.94 154 PRO B O 1
ATOM 2469 N N . LEU B 1 155 ? -15.242 -3.492 -4.02 1 80 155 LEU B N 1
ATOM 2470 C CA . LEU B 1 155 ? -16.578 -3.844 -3.533 1 80 155 LEU B CA 1
ATOM 2471 C C . LEU B 1 155 ? -16.656 -3.678 -2.02 1 80 155 LEU B C 1
ATOM 2473 O O . LEU B 1 155 ? -15.633 -3.525 -1.349 1 80 155 LEU B O 1
ATOM 2477 N N . VAL B 1 156 ? -17.844 -3.564 -1.586 1 65.94 156 VAL B N 1
ATOM 2478 C CA . VAL B 1 156 ? -18.094 -3.33 -0.166 1 65.94 156 VAL B CA 1
ATOM 2479 C C . VAL B 1 156 ? -17.594 -4.523 0.646 1 65.94 156 VAL B C 1
ATOM 2481 O O . VAL B 1 156 ? -17.688 -5.668 0.2 1 65.94 156 VAL B O 1
ATOM 2484 N N . HIS B 1 157 ? -16.844 -4.23 1.742 1 59.94 157 HIS B N 1
ATOM 2485 C CA . HIS B 1 157 ? -16.547 -5.266 2.727 1 59.94 157 HIS B CA 1
ATOM 2486 C C . HIS B 1 157 ? -17.828 -5.809 3.354 1 59.94 157 HIS B C 1
ATOM 2488 O O . HIS B 1 157 ? -18.703 -5.039 3.777 1 59.94 157 HIS B O 1
ATOM 2494 N N . LEU B 1 158 ? -18.234 -6.977 2.955 1 49.12 158 LEU B N 1
ATOM 2495 C CA . LEU B 1 158 ? -19.344 -7.539 3.713 1 49.12 158 LEU B CA 1
ATOM 2496 C C . LEU B 1 158 ? -18.891 -7.922 5.121 1 49.12 158 LEU B C 1
ATOM 2498 O O . LEU B 1 158 ? -17.859 -8.57 5.297 1 49.12 158 LEU B O 1
ATOM 2502 N N . HIS B 1 159 ? -19.078 -7.09 6.102 1 44.66 159 HIS B N 1
ATOM 2503 C CA . HIS B 1 159 ? -18.844 -7.504 7.48 1 44.66 159 HIS B CA 1
ATOM 2504 C C . HIS B 1 159 ? -19.594 -8.789 7.805 1 44.66 159 HIS B C 1
ATOM 2506 O O . HIS B 1 159 ? -20.797 -8.891 7.559 1 44.66 159 HIS B O 1
ATOM 2512 N N . PHE B 1 160 ? -19 -9.93 7.605 1 34.97 160 PHE B N 1
ATOM 2513 C CA . PHE B 1 160 ? -19.703 -11.047 8.242 1 34.97 160 PHE B CA 1
ATOM 2514 C C . PHE B 1 160 ? -19.672 -10.906 9.758 1 34.97 160 PHE B C 1
ATOM 2516 O O . PHE B 1 160 ? -18.609 -10.727 10.352 1 34.97 160 PHE B O 1
ATOM 2523 N N . ASP B 1 161 ? -20.719 -10.367 10.391 1 32.47 161 ASP B N 1
ATOM 2524 C CA . ASP B 1 161 ? -20.938 -10.523 11.828 1 32.47 161 ASP B CA 1
ATOM 2525 C C . ASP B 1 161 ? -20.656 -11.961 12.266 1 32.47 161 ASP B C 1
ATOM 2527 O O . ASP B 1 161 ? -20.953 -12.906 11.531 1 32.47 161 ASP B O 1
#

Radius of gyration: 24.56 Å; Cα contacts (8 Å, |Δi|>4): 614; chains: 2; bounding box: 95×60×44 Å

Nearest PDB structures (foldseek):
  4x09-assembly1_A  TM=9.439E-01  e=8.928E-18  Homo sapiens
  6mv6-assembly1_A  TM=9.707E-01  e=8.160E-16  Homo sapiens
  6ssn-assembly2_B  TM=9.387E-01  e=4.146E-15  synthetic construct
  4k7m-assembly1_A  TM=8.930E-01  e=3.966E-12  Bos taurus
  2hky-assembly1_A  TM=8.595E-01  e=5.280E-11  Homo sapiens

Foldseek 3Di:
DDDDDPPPPPPPPPPPVPPPQQDQPDDAPPAWLQRLACLQAEDQDDDDCLVSQLSNCVRNQWRDFKGKHFNDDQVLVLVQQVDAWDAFPVGDGQKGKDPAWGKMKMWGWDDDIPPDTDTDIDIDTWIWMFGWDADTPPDDRPRTGGRHTRDTHHDDPPPPD/DDDDDPPPPPPPPPPPVPPPQQDQPDDAPPAWLQRLACLQAEDQDDDDLLVSQLSNCVRNQWRDFKGKHFNDDQVLVLVQQVDAWDAFPVGDGQKGKDPAWGKMKMWGFDDDIPPDTDTDIDIDTWIWMFGWDADTPPDDRPRTGGRHTRDTHHDDPPPPD

Secondary structure (DSSP, 8-state):
-----------------------TT---TT--HHHHHHHHHB-SS---HHHHHHHHHHHHTS--SEEEEESS-HHHHHHHTTS-EE--TTS-S-EEE-SS-EEEEEEEEEE--TTS-EEEEEEEEEEEEEEEES--TTS-TT--EEEEEEEEESS------/-----------------------TT---TT--HHHHHHHHHB-SS---HHHHHHHHHHHHTS--SEEEEESS-HHHHHHHTTS-EE--TTS-S-EEE-SS-EEEEEEEEEE--TTS-EEEEEEEEEEEEEEEES--TTS-TT--EEEEEEEEESS------

Organism: Neovison vison (NCBI:txid452646)

Solvent-accessible surface area (backbone atoms only — not comparable to full-atom values): 18766 Å² total; per-residue (Å²): 135,80,80,80,78,78,78,77,77,76,76,76,76,74,76,73,72,76,74,71,80,64,44,64,74,47,78,49,83,96,50,50,56,47,54,47,29,37,66,58,29,49,34,72,59,90,84,50,48,64,62,57,47,48,62,49,22,65,67,42,68,32,44,66,52,62,46,58,32,39,59,36,46,72,69,63,56,28,56,29,58,73,53,69,67,38,69,35,77,70,60,48,72,43,16,20,54,42,93,56,64,40,53,29,40,28,29,29,54,73,46,73,51,62,88,56,53,38,54,45,78,18,82,45,72,30,27,43,28,32,30,41,43,58,61,43,88,98,49,63,62,83,43,51,34,47,42,41,80,69,48,71,36,83,60,82,80,75,75,79,128,135,80,80,82,78,80,77,78,76,75,76,76,74,74,75,72,73,76,74,73,79,63,42,63,75,48,78,49,84,96,52,51,57,46,55,47,28,39,69,60,28,50,32,72,60,91,84,49,47,65,61,57,47,49,62,50,22,64,67,42,68,33,47,66,51,61,47,56,30,38,58,36,46,70,68,63,55,30,55,28,55,74,51,66,69,39,69,36,76,70,59,47,70,44,16,18,54,43,94,56,65,41,54,28,40,28,28,29,55,73,46,74,52,61,88,55,53,38,54,46,76,17,83,44,71,30,26,41,29,31,31,41,44,58,61,44,88,97,50,63,62,82,43,50,35,47,43,41,79,68,49,71,35,84,62,81,79,75,77,79,127

pLDDT: mean 84.11, std 22.07, range [27.94, 98.88]

Sequence (322 aa):
ALPASAGLLALNSELEGVHKKVPLAARPRNVTRVQWFEIQHVRAGPVQCKTEMRGVNNYTQHCKPGNTFLHSSLQNVAATCLLTNMTCRNGQNNCYQSANRIGMTYCSHTQGTYPNCSYSTTLQNRFYVVGCERHQRGFPPNQLLPVHLDETIPLVHLHFDALPASAGLLALNSELEGVHKKVPLAARPRNVTRVQWFEIQHVRAGPVQCKTEMRGVNNYTQHCKPGNTFLHSSLQNVAATCLLTNMTCRNGQNNCYQSANRIGMTYCSHTQGTYPNCSYSTTLQNRFYVVGCERHQRGFPPNQLLPVHLDETIPLVHLHFD